Protein AF-A0A5R9NYC2-F1 (afdb_monomer)

Secondary structure (DSSP, 8-state):
-HHHHHHHHHHHHHHHHHHHHHHHHHHHHHHHHHHHH-HHHHTT--HHHHHHHHHHHHHHHHHHH----TTT----EEEEEEETTEEEEEEE-S-HHHHHHHHTSTT-------SSSPPPTTS-HHHHHHHHHHHIIIIISSS---HHHHSEEEE-S-TT-PPPHHHHHHTPPPHHHHHHHHHHHHHHHHHHHHHHTTS-HHHHHHHHHHHHHHHHHHHTSHHHHHHHHHHHHHHHHHS-SS--HHHHHSPPPPTTS--PPPP-

Mean predicted aligned error: 6.51 Å

Radius of gyration: 24.93 Å; Cα contacts (8 Å, |Δi|>4): 264; chains: 1; bounding box: 70×49×63 Å

Sequence (264 aa):
MQEFLMKWRGILKPLHRAGLAAVHARIATDTFDQSFINPKSKAGKTPLMEAYHSVMDRQREIKKTGYRDCEVDFDFEVSIMPHGRNIYGIIYTERGSWRDLFMDQPEISDFSYWDNSDRPSEITARQWRHRYKVWDALLLRGPDAIPAMRGLSAQCTTESFYVEADDIVAAIKPHEVRVRNLARSAVMDADMKRRMARLSEAEVKSRVFETFFDVEKWLKSPDGNAALQAKIKELEIILPKKLTKDMLLEKRPTPDEPDSPTPS

Solvent-accessible surface area (backbone atoms only — not comparable to full-atom values): 15203 Å² total; per-residue (Å²): 104,71,67,56,52,52,51,48,29,61,62,41,49,61,53,50,47,53,54,53,14,36,50,36,18,49,45,15,48,53,44,51,59,41,31,76,80,40,36,79,85,34,38,67,39,27,19,46,59,52,16,52,49,52,49,54,50,53,48,49,44,25,75,74,70,67,57,81,49,70,86,68,47,69,60,37,36,37,28,36,37,78,56,91,95,47,75,46,73,50,78,48,60,73,46,64,71,57,53,52,60,53,57,68,35,91,94,45,74,95,72,85,78,76,86,91,58,84,76,66,84,88,58,49,76,69,56,51,54,49,41,48,55,50,50,41,63,67,34,64,73,59,97,68,58,43,62,73,75,64,30,53,70,42,76,48,51,69,93,83,71,81,68,56,64,68,53,20,49,71,43,45,71,57,43,72,58,48,36,47,53,52,21,47,52,55,52,48,52,52,52,48,49,62,68,48,71,82,49,53,74,70,52,43,71,74,38,49,65,61,50,49,52,51,49,58,54,39,44,74,34,73,68,32,39,50,52,36,53,51,39,28,59,56,40,62,75,72,51,70,73,69,80,52,61,63,70,32,64,42,60,34,65,46,95,84,61,75,84,74,79,77,86,129

pLDDT: mean 90.94, std 10.72, range [38.03, 98.44]

Structure (mmCIF, N/CA/C/O backbone):
data_AF-A0A5R9NYC2-F1
#
_entry.id   AF-A0A5R9NYC2-F1
#
loop_
_atom_site.group_PDB
_atom_site.id
_atom_site.type_symbol
_atom_site.label_atom_id
_atom_site.label_alt_id
_atom_site.label_comp_id
_atom_site.label_asym_id
_atom_site.label_entity_id
_atom_site.label_seq_id
_atom_site.pdbx_PDB_ins_code
_atom_site.Cartn_x
_atom_site.Cartn_y
_atom_site.Cartn_z
_atom_site.occupancy
_atom_site.B_iso_or_equiv
_atom_site.auth_seq_id
_atom_site.auth_comp_id
_atom_site.auth_asym_id
_atom_site.auth_atom_id
_atom_site.pdbx_PDB_model_num
ATOM 1 N N . MET A 1 1 ? -12.518 -3.864 28.663 1.00 89.00 1 MET A N 1
ATOM 2 C CA . MET A 1 1 ? -11.849 -3.007 27.655 1.00 89.00 1 MET A CA 1
ATOM 3 C C . MET A 1 1 ? -10.412 -3.439 27.389 1.00 89.00 1 MET A C 1
ATOM 5 O O . MET A 1 1 ? -10.125 -3.819 26.267 1.00 89.00 1 MET A O 1
ATOM 9 N N . GLN A 1 2 ? -9.518 -3.436 28.385 1.00 90.25 2 GLN A N 1
ATOM 10 C CA . GLN A 1 2 ? -8.125 -3.874 28.190 1.00 90.25 2 GLN A CA 1
ATOM 11 C C . GLN A 1 2 ? -8.023 -5.278 27.569 1.00 90.25 2 GLN A C 1
ATOM 13 O O . GLN A 1 2 ? -7.281 -5.470 26.614 1.00 90.25 2 GLN A O 1
ATOM 18 N N . GLU A 1 3 ? -8.813 -6.231 28.061 1.00 94.25 3 GLU A N 1
ATOM 19 C CA . GLU A 1 3 ? -8.887 -7.590 27.510 1.00 94.25 3 GLU A CA 1
ATOM 20 C C . GLU A 1 3 ? -9.303 -7.609 26.030 1.00 94.25 3 GLU A C 1
ATOM 22 O O . GLU A 1 3 ? -8.640 -8.242 25.212 1.00 94.25 3 GLU A O 1
ATOM 27 N N . PHE A 1 4 ? -10.332 -6.837 25.665 1.00 93.94 4 PHE A N 1
ATOM 28 C CA . PHE A 1 4 ? -10.765 -6.674 24.275 1.00 93.94 4 PHE A CA 1
ATOM 29 C C . PHE A 1 4 ? -9.643 -6.110 23.392 1.00 93.94 4 PHE A C 1
ATOM 31 O O . PHE A 1 4 ? -9.351 -6.674 22.342 1.00 93.94 4 PHE A O 1
ATOM 38 N N . LEU A 1 5 ? -8.955 -5.051 23.833 1.00 94.19 5 LEU A N 1
ATOM 39 C CA . LEU A 1 5 ? -7.839 -4.468 23.079 1.00 94.19 5 LEU A CA 1
ATOM 40 C C . LEU A 1 5 ? -6.672 -5.451 22.919 1.00 94.19 5 LEU A C 1
ATOM 42 O O . LEU A 1 5 ? -6.033 -5.480 21.870 1.00 94.19 5 LEU A O 1
ATOM 46 N N . MET A 1 6 ? -6.393 -6.276 23.930 1.00 94.25 6 MET A N 1
ATOM 47 C CA . MET A 1 6 ? -5.360 -7.312 23.846 1.00 94.25 6 MET A CA 1
ATOM 48 C C . MET A 1 6 ? -5.746 -8.428 22.868 1.00 94.25 6 MET A C 1
ATOM 50 O O . MET A 1 6 ? -4.921 -8.813 22.039 1.00 94.25 6 MET A O 1
ATOM 54 N N . LYS A 1 7 ? -7.002 -8.891 22.904 1.00 95.62 7 LYS A N 1
ATOM 55 C CA . LYS A 1 7 ? -7.565 -9.823 21.912 1.00 95.62 7 LYS A CA 1
ATOM 56 C C . LYS A 1 7 ? -7.460 -9.239 20.501 1.00 95.62 7 LYS A C 1
ATOM 58 O O . LYS A 1 7 ? -6.950 -9.903 19.602 1.00 95.62 7 LYS A O 1
ATOM 63 N N . TRP A 1 8 ? -7.862 -7.981 20.321 1.00 95.50 8 TRP A N 1
ATOM 64 C CA . TRP A 1 8 ? -7.817 -7.289 19.033 1.00 95.50 8 TRP A CA 1
ATOM 65 C C . TRP A 1 8 ? -6.393 -7.140 18.488 1.00 95.50 8 TRP A C 1
ATOM 67 O O . TRP A 1 8 ? -6.135 -7.478 17.335 1.00 95.50 8 TRP A O 1
ATOM 77 N N . ARG A 1 9 ? -5.430 -6.739 19.327 1.00 95.12 9 ARG A N 1
ATOM 78 C CA . ARG A 1 9 ? -4.000 -6.725 18.966 1.00 95.12 9 ARG A CA 1
ATOM 79 C C . ARG A 1 9 ? -3.514 -8.102 18.510 1.00 95.12 9 ARG A C 1
ATOM 81 O O . ARG A 1 9 ? -2.730 -8.189 17.568 1.00 95.12 9 ARG A O 1
ATOM 88 N N . GLY A 1 10 ? -3.990 -9.173 19.147 1.00 94.88 10 GLY A N 1
ATOM 89 C CA . GLY A 1 10 ? -3.712 -10.552 18.741 1.00 94.88 10 GLY A CA 1
ATOM 90 C C . GLY A 1 10 ? -4.219 -10.886 17.334 1.00 94.88 10 GLY A C 1
ATOM 91 O O . GLY A 1 10 ? -3.503 -11.538 16.579 1.00 94.88 10 GLY A O 1
ATOM 92 N N . ILE A 1 11 ? -5.404 -10.389 16.965 1.00 95.62 11 ILE A N 1
ATOM 93 C CA . ILE A 1 11 ? -6.001 -10.548 15.626 1.00 95.62 11 ILE A CA 1
ATOM 94 C C . ILE A 1 11 ? -5.256 -9.703 14.582 1.00 95.62 11 ILE A C 1
ATOM 96 O O . ILE A 1 11 ? -4.951 -10.191 13.494 1.00 95.62 11 ILE A O 1
ATOM 100 N N . LEU A 1 12 ? -4.918 -8.452 14.908 1.00 94.88 12 LEU A N 1
ATOM 101 C CA . LEU A 1 12 ? -4.230 -7.545 13.985 1.00 94.88 12 LEU A CA 1
ATOM 102 C C . LEU A 1 12 ? -2.788 -7.951 13.699 1.00 94.88 12 LEU A C 1
ATOM 104 O O . LEU A 1 12 ? -2.313 -7.758 12.583 1.00 94.88 12 LEU A O 1
ATOM 108 N N . LYS A 1 13 ? -2.075 -8.506 14.681 1.00 93.75 13 LYS A N 1
ATOM 109 C CA . LYS A 1 13 ? -0.653 -8.850 14.551 1.00 93.75 13 LYS A CA 1
ATOM 110 C C . LYS A 1 13 ? -0.324 -9.680 13.293 1.00 93.75 13 LYS A C 1
ATOM 112 O O . LYS A 1 13 ? 0.565 -9.260 12.550 1.00 93.75 13 LYS A O 1
ATOM 117 N N . PRO A 1 14 ? -0.986 -10.820 13.006 1.00 94.25 14 PRO A N 1
ATOM 118 C CA . PRO A 1 14 ? -0.720 -11.581 11.785 1.00 94.25 14 PRO A CA 1
ATOM 119 C C . PRO A 1 14 ? -1.111 -10.825 10.507 1.00 94.25 14 PRO A C 1
ATOM 121 O O . PRO A 1 14 ? -0.406 -10.940 9.509 1.00 94.25 14 PRO A O 1
ATOM 124 N N . LEU A 1 15 ? -2.179 -10.018 10.532 1.00 94.81 15 LEU A N 1
ATOM 125 C CA . LEU A 1 15 ? -2.605 -9.215 9.379 1.00 94.81 15 LEU A CA 1
ATOM 126 C C . LEU A 1 15 ? -1.591 -8.116 9.049 1.00 94.81 15 LEU A C 1
ATOM 128 O O . LEU A 1 15 ? -1.250 -7.917 7.884 1.00 94.81 15 LEU A O 1
ATOM 132 N N . HIS A 1 16 ? -1.073 -7.440 10.075 1.00 94.62 16 HIS A N 1
ATOM 133 C CA . HIS A 1 16 ? -0.006 -6.459 9.938 1.00 94.62 16 HIS A CA 1
ATOM 134 C C . HIS A 1 16 ? 1.261 -7.118 9.386 1.00 94.62 16 HIS A C 1
ATOM 136 O O . HIS A 1 16 ? 1.787 -6.653 8.377 1.00 94.62 16 HIS A O 1
ATOM 142 N N . ARG A 1 17 ? 1.698 -8.249 9.960 1.00 94.88 17 ARG A N 1
ATOM 143 C CA . ARG A 1 17 ? 2.857 -9.007 9.456 1.00 94.88 17 ARG A CA 1
ATOM 144 C C . ARG A 1 17 ? 2.701 -9.376 7.981 1.00 94.88 17 ARG A C 1
ATOM 146 O O . ARG A 1 17 ? 3.614 -9.128 7.204 1.00 94.88 17 ARG A O 1
ATOM 153 N N . ALA A 1 18 ? 1.551 -9.927 7.590 1.00 95.12 18 ALA A N 1
ATOM 154 C CA . ALA A 1 18 ? 1.287 -10.336 6.212 1.00 95.12 18 ALA A CA 1
ATOM 155 C C . ALA A 1 18 ? 1.246 -9.144 5.241 1.00 95.12 18 ALA A C 1
ATOM 157 O O . ALA A 1 18 ? 1.836 -9.202 4.163 1.00 95.12 18 ALA A O 1
ATOM 158 N N . GLY A 1 19 ? 0.590 -8.045 5.627 1.00 95.06 19 GLY A N 1
ATOM 159 C CA . GLY A 1 19 ? 0.539 -6.829 4.817 1.00 95.06 19 GLY A CA 1
ATOM 160 C C . GLY A 1 19 ? 1.922 -6.207 4.625 1.00 95.06 19 GLY A C 1
ATOM 161 O O . GLY A 1 19 ? 2.306 -5.877 3.504 1.00 95.06 19 GLY A O 1
ATOM 162 N N . LEU A 1 20 ? 2.703 -6.117 5.701 1.00 95.25 20 LEU A N 1
ATOM 163 C CA . LEU A 1 20 ? 4.058 -5.582 5.665 1.00 95.25 20 LEU A CA 1
ATOM 164 C C . LEU A 1 20 ? 4.995 -6.488 4.851 1.00 95.25 20 LEU A C 1
ATOM 166 O O . LEU A 1 20 ? 5.781 -5.979 4.051 1.00 95.25 20 LEU A O 1
ATOM 170 N N . ALA A 1 21 ? 4.863 -7.815 4.974 1.00 97.06 21 ALA A N 1
ATOM 171 C CA . ALA A 1 21 ? 5.578 -8.786 4.146 1.00 97.06 21 ALA A CA 1
ATOM 172 C C . ALA A 1 21 ? 5.283 -8.593 2.657 1.00 97.06 21 ALA A C 1
ATOM 174 O O . ALA A 1 21 ? 6.212 -8.558 1.855 1.00 97.06 21 ALA A O 1
ATOM 175 N N . ALA A 1 22 ? 4.016 -8.394 2.284 1.00 97.25 22 ALA A N 1
ATOM 176 C CA . ALA A 1 22 ? 3.624 -8.173 0.895 1.00 97.25 22 ALA A CA 1
ATOM 177 C C . ALA A 1 22 ? 4.232 -6.890 0.301 1.00 97.25 22 ALA A C 1
ATOM 179 O O . ALA A 1 22 ? 4.668 -6.894 -0.853 1.00 97.25 22 ALA A O 1
ATOM 180 N N . VAL A 1 23 ? 4.309 -5.804 1.079 1.00 96.75 23 VAL A N 1
ATOM 181 C CA . VAL A 1 23 ? 4.938 -4.549 0.631 1.00 96.75 23 VAL A CA 1
ATOM 182 C C . VAL A 1 23 ? 6.448 -4.719 0.466 1.00 96.75 23 VAL A C 1
ATOM 184 O O . VAL A 1 23 ? 6.990 -4.358 -0.580 1.00 96.75 23 VAL A O 1
ATOM 187 N N . HIS A 1 24 ? 7.124 -5.327 1.446 1.00 97.62 24 HIS A N 1
ATOM 188 C CA . HIS A 1 24 ? 8.555 -5.618 1.338 1.00 97.62 24 HIS A CA 1
ATOM 189 C C . HIS A 1 24 ? 8.849 -6.537 0.150 1.00 97.62 24 HIS A C 1
ATOM 191 O O . HIS A 1 24 ? 9.765 -6.267 -0.623 1.00 97.62 24 HIS A O 1
ATOM 197 N N . ALA A 1 25 ? 8.039 -7.582 -0.041 1.00 98.12 25 ALA A N 1
ATOM 198 C CA . ALA A 1 25 ? 8.174 -8.523 -1.145 1.00 98.12 25 ALA A CA 1
ATOM 199 C C . ALA A 1 25 ? 8.044 -7.816 -2.488 1.00 98.12 25 ALA A C 1
ATOM 201 O O . ALA A 1 25 ? 8.856 -8.057 -3.379 1.00 98.12 25 ALA A O 1
ATOM 202 N N . ARG A 1 26 ? 7.072 -6.904 -2.624 1.00 97.56 26 ARG A N 1
ATOM 203 C CA . ARG A 1 26 ? 6.909 -6.087 -3.827 1.00 97.56 26 ARG A CA 1
ATOM 204 C C . ARG A 1 26 ? 8.155 -5.244 -4.097 1.00 97.56 26 ARG A C 1
ATOM 206 O O . ARG A 1 26 ? 8.716 -5.358 -5.176 1.00 97.56 26 ARG A O 1
ATOM 213 N N . ILE A 1 27 ? 8.620 -4.452 -3.129 1.00 97.25 27 ILE A N 1
ATOM 214 C CA . ILE A 1 27 ? 9.764 -3.543 -3.327 1.00 97.25 27 ILE A CA 1
ATOM 215 C C . ILE A 1 27 ? 11.064 -4.316 -3.594 1.00 97.25 27 ILE A C 1
ATOM 217 O O . ILE A 1 27 ? 11.840 -3.933 -4.475 1.00 97.25 27 ILE A O 1
ATOM 221 N N . ALA A 1 28 ? 11.301 -5.411 -2.866 1.00 97.69 28 ALA A N 1
ATOM 222 C CA . ALA A 1 28 ? 12.471 -6.263 -3.062 1.00 97.69 28 ALA A CA 1
ATOM 223 C C . ALA A 1 28 ? 12.438 -6.912 -4.450 1.00 97.69 28 ALA A C 1
ATOM 225 O O . ALA A 1 28 ? 13.413 -6.842 -5.193 1.00 97.69 28 ALA A O 1
ATOM 226 N N . THR A 1 29 ? 11.293 -7.473 -4.835 1.00 97.19 29 THR A N 1
ATOM 227 C CA . THR A 1 29 ? 11.092 -8.059 -6.164 1.00 97.19 29 THR A CA 1
ATOM 228 C C . THR A 1 29 ? 11.289 -7.022 -7.264 1.00 97.19 29 THR A C 1
ATOM 230 O O . THR A 1 29 ? 12.047 -7.271 -8.192 1.00 97.19 29 THR A O 1
ATOM 233 N N . ASP A 1 30 ? 10.679 -5.841 -7.140 1.00 95.19 30 ASP A N 1
ATOM 234 C CA . ASP A 1 30 ? 10.820 -4.761 -8.117 1.00 95.19 30 ASP A CA 1
ATOM 235 C C . ASP A 1 30 ? 12.290 -4.336 -8.238 1.00 95.19 30 ASP A C 1
ATOM 237 O O . ASP A 1 30 ? 12.793 -4.123 -9.335 1.00 95.19 30 ASP A O 1
ATOM 241 N N . THR A 1 31 ? 13.017 -4.251 -7.121 1.00 95.81 31 THR A N 1
ATOM 242 C CA . THR A 1 31 ? 14.451 -3.925 -7.114 1.00 95.81 31 THR A CA 1
ATOM 243 C C . THR A 1 31 ? 15.288 -5.003 -7.798 1.00 95.81 31 THR A C 1
ATOM 245 O O . THR A 1 31 ? 16.179 -4.672 -8.583 1.00 95.81 31 THR A O 1
ATOM 248 N N . PHE A 1 32 ? 14.999 -6.274 -7.522 1.00 96.69 32 PHE A N 1
ATOM 249 C CA . PHE A 1 32 ? 15.677 -7.415 -8.126 1.00 96.69 32 PHE A CA 1
ATOM 250 C C . PHE A 1 32 ? 15.399 -7.485 -9.631 1.00 96.69 32 PHE A C 1
ATOM 252 O O . PHE A 1 32 ? 16.331 -7.440 -10.429 1.00 96.69 32 PHE A O 1
ATOM 259 N N . ASP A 1 33 ? 14.132 -7.516 -10.033 1.00 95.56 33 ASP A N 1
ATOM 260 C CA . ASP A 1 33 ? 13.713 -7.677 -11.425 1.00 95.56 33 ASP A CA 1
ATOM 261 C C . ASP A 1 33 ? 14.154 -6.469 -12.284 1.00 95.56 33 ASP A C 1
ATOM 263 O O . ASP A 1 33 ? 14.645 -6.638 -13.401 1.00 95.56 33 ASP A O 1
ATOM 267 N N . GLN A 1 34 ? 14.097 -5.241 -11.748 1.00 92.50 34 GLN A N 1
ATOM 268 C CA . GLN A 1 34 ? 14.606 -4.047 -12.443 1.00 92.50 34 GLN A CA 1
ATOM 269 C C . GLN A 1 34 ? 16.122 -4.061 -12.643 1.00 92.50 34 GLN A C 1
ATOM 271 O O . GLN A 1 34 ? 16.607 -3.394 -13.554 1.00 92.50 34 GLN A O 1
ATOM 276 N N . SER A 1 35 ? 16.886 -4.816 -11.846 1.00 93.38 35 SER A N 1
ATOM 277 C CA . SER A 1 35 ? 18.331 -4.943 -12.068 1.00 93.38 35 SER A CA 1
ATOM 278 C C . SER A 1 35 ? 18.671 -5.677 -13.369 1.00 93.38 35 SER A C 1
ATOM 280 O O . SER A 1 35 ? 19.738 -5.440 -13.919 1.00 93.38 35 SER A O 1
ATOM 282 N N . PHE A 1 36 ? 17.751 -6.480 -13.919 1.00 90.38 36 PHE A N 1
ATOM 283 C CA . PHE A 1 36 ? 17.928 -7.128 -15.224 1.00 90.38 36 PHE A CA 1
ATOM 284 C C . PHE A 1 36 ? 17.618 -6.187 -16.391 1.00 90.38 36 PHE A C 1
ATOM 286 O O . PHE A 1 36 ? 18.206 -6.310 -17.460 1.00 90.38 36 PHE A O 1
ATOM 293 N N . ILE A 1 37 ? 16.703 -5.234 -16.194 1.00 88.06 37 ILE A N 1
ATOM 294 C CA . ILE A 1 37 ? 16.307 -4.269 -17.233 1.00 88.06 37 ILE A CA 1
ATOM 295 C C . ILE A 1 37 ? 17.232 -3.052 -17.233 1.00 88.06 37 ILE A C 1
ATOM 297 O O . ILE A 1 37 ? 17.617 -2.547 -18.287 1.00 88.06 37 ILE A O 1
ATOM 301 N N . ASN A 1 38 ? 17.576 -2.557 -16.047 1.00 87.00 38 ASN A N 1
ATOM 302 C CA . ASN A 1 38 ? 18.417 -1.386 -15.856 1.00 87.00 38 ASN A CA 1
ATOM 303 C C . ASN A 1 38 ? 19.458 -1.646 -14.752 1.00 87.00 38 ASN A C 1
ATOM 305 O O . ASN A 1 38 ? 19.329 -1.100 -13.644 1.00 87.00 38 ASN A O 1
ATOM 309 N N . PRO A 1 39 ? 20.509 -2.439 -15.054 1.00 88.19 39 PRO A N 1
ATOM 310 C CA . PRO A 1 39 ? 21.532 -2.826 -14.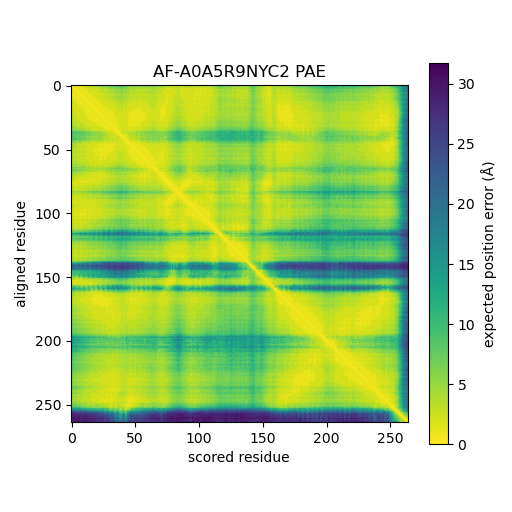082 1.00 88.19 39 PRO A CA 1
ATOM 311 C C . PRO A 1 39 ? 22.162 -1.625 -13.377 1.00 88.19 39 PRO A C 1
ATOM 313 O O . PRO A 1 39 ? 22.285 -1.610 -12.157 1.00 88.19 39 PRO A O 1
ATOM 316 N N . LYS A 1 40 ? 22.452 -0.553 -14.127 1.00 88.81 40 LYS A N 1
ATOM 317 C CA . LYS A 1 40 ? 23.053 0.683 -13.598 1.00 88.81 40 LYS A CA 1
ATOM 318 C C . LYS A 1 40 ? 22.224 1.317 -12.483 1.00 88.81 40 LYS A C 1
ATOM 320 O O . LYS A 1 40 ? 22.781 1.766 -11.490 1.00 88.81 40 LYS A O 1
ATOM 325 N N . SER A 1 41 ? 20.898 1.338 -12.621 1.00 86.75 41 SER A N 1
ATOM 326 C CA . SER A 1 41 ? 20.018 1.983 -11.634 1.00 86.75 41 SER A CA 1
ATOM 327 C C . SER A 1 41 ? 19.922 1.240 -10.300 1.00 86.75 41 SER A C 1
ATOM 329 O O . SER A 1 41 ? 19.554 1.838 -9.286 1.00 86.75 41 SER A O 1
ATOM 331 N N . LYS A 1 42 ? 20.219 -0.065 -10.303 1.00 89.69 42 LYS A N 1
ATOM 332 C CA . LYS A 1 42 ? 20.127 -0.938 -9.127 1.00 89.69 42 LYS A CA 1
ATOM 333 C C . LYS A 1 42 ? 21.482 -1.473 -8.668 1.00 89.69 42 LYS A C 1
ATOM 335 O O . LYS A 1 42 ? 21.524 -2.230 -7.705 1.00 89.69 42 LYS A O 1
ATOM 340 N N . ALA A 1 43 ? 22.562 -1.0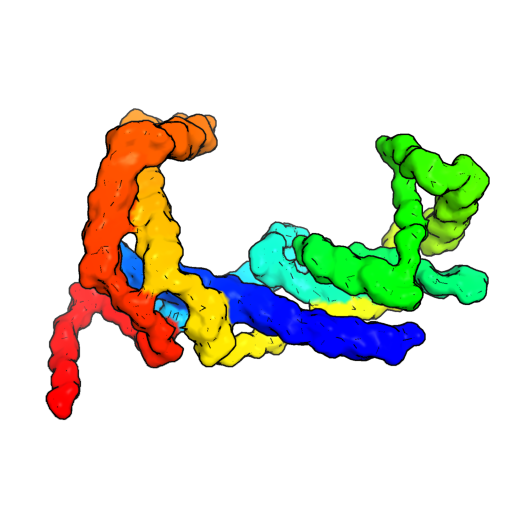62 -9.322 1.00 90.62 43 ALA A N 1
ATOM 341 C CA . ALA A 1 43 ? 23.919 -1.484 -9.030 1.00 90.62 43 ALA A CA 1
ATOM 342 C C . ALA A 1 43 ? 24.270 -1.253 -7.556 1.00 90.62 43 ALA A C 1
ATOM 344 O O . ALA A 1 43 ? 24.025 -0.186 -6.992 1.00 90.62 43 ALA A O 1
ATOM 345 N N . GLY A 1 44 ? 24.825 -2.282 -6.925 1.00 91.38 44 GLY A N 1
ATOM 346 C CA . GLY A 1 44 ? 25.268 -2.245 -5.542 1.00 91.38 44 GLY A CA 1
ATOM 347 C C . GLY A 1 44 ? 24.167 -2.242 -4.480 1.00 91.38 44 GLY A C 1
ATOM 348 O O . GLY A 1 44 ? 24.485 -2.194 -3.293 1.00 91.38 44 GLY A O 1
ATOM 349 N N . LYS A 1 45 ? 22.896 -2.324 -4.877 1.00 93.00 45 LYS A N 1
ATOM 350 C CA . LYS A 1 45 ? 21.768 -2.415 -3.950 1.00 93.00 45 LYS A CA 1
ATOM 351 C C . LYS A 1 45 ? 21.518 -3.858 -3.537 1.00 93.00 45 LYS A C 1
ATOM 353 O O . LYS A 1 45 ? 21.621 -4.761 -4.362 1.00 93.00 45 LYS A O 1
ATOM 358 N N . THR A 1 46 ? 21.110 -4.077 -2.295 1.00 97.12 46 THR A N 1
ATOM 359 C CA . THR A 1 46 ? 20.577 -5.371 -1.852 1.00 97.12 46 THR A CA 1
ATOM 360 C C . THR A 1 46 ? 19.052 -5.282 -1.838 1.00 97.12 46 THR A C 1
ATOM 362 O O . THR A 1 46 ? 18.523 -4.474 -1.072 1.00 97.12 46 THR A O 1
ATOM 365 N N . PRO A 1 47 ? 18.324 -6.073 -2.652 1.00 97.25 47 PRO A N 1
ATOM 366 C CA . PRO A 1 47 ? 16.870 -5.965 -2.782 1.00 97.25 47 PRO A CA 1
ATOM 367 C C . PRO A 1 47 ? 16.110 -5.936 -1.455 1.00 97.25 47 PRO A C 1
ATOM 369 O O . PRO A 1 47 ? 15.222 -5.105 -1.270 1.00 97.25 47 PRO A O 1
ATOM 372 N N . LEU A 1 48 ? 16.484 -6.804 -0.512 1.00 96.56 48 LEU A N 1
ATOM 373 C CA . LEU A 1 48 ? 15.825 -6.868 0.787 1.00 96.56 48 LEU A CA 1
ATOM 374 C C . LEU A 1 48 ? 16.119 -5.634 1.658 1.00 96.56 48 LEU A C 1
ATOM 376 O O . LEU A 1 48 ? 15.209 -5.089 2.277 1.00 96.56 48 LEU A O 1
ATOM 380 N N . MET A 1 49 ? 17.367 -5.154 1.673 1.00 95.88 49 MET A N 1
ATOM 381 C CA . MET A 1 49 ? 17.743 -3.941 2.414 1.00 95.88 49 MET A CA 1
ATOM 382 C C . MET A 1 49 ? 17.043 -2.703 1.853 1.00 95.88 49 MET A C 1
ATOM 384 O O . MET A 1 49 ? 16.541 -1.887 2.619 1.00 95.88 49 MET A O 1
ATOM 388 N N . GLU A 1 50 ? 16.948 -2.585 0.526 1.00 96.50 50 GLU A N 1
ATOM 389 C CA . GLU A 1 50 ? 16.203 -1.500 -0.121 1.00 96.50 50 GLU A CA 1
ATOM 390 C C . GLU A 1 50 ? 14.722 -1.527 0.254 1.00 96.50 50 GLU A C 1
ATOM 392 O O . GLU A 1 50 ? 14.137 -0.473 0.491 1.00 96.50 50 GLU A O 1
ATOM 397 N N . ALA A 1 51 ? 14.118 -2.715 0.344 1.00 96.69 51 ALA A N 1
ATOM 398 C CA . ALA A 1 51 ? 12.741 -2.852 0.796 1.00 96.69 51 ALA A CA 1
ATOM 399 C C . ALA A 1 51 ? 12.565 -2.359 2.239 1.00 96.69 51 ALA A C 1
ATOM 401 O O . ALA A 1 51 ? 11.686 -1.531 2.480 1.00 96.69 51 ALA A O 1
ATOM 402 N N . TYR A 1 52 ? 13.424 -2.793 3.170 1.00 95.50 52 TYR A N 1
ATOM 403 C CA . TYR A 1 52 ? 13.369 -2.328 4.561 1.00 95.50 52 TYR A CA 1
ATOM 404 C C . TYR A 1 52 ? 13.570 -0.818 4.669 1.00 95.50 52 TYR A C 1
ATOM 406 O O . TYR A 1 52 ? 12.756 -0.139 5.292 1.00 95.50 52 TYR A O 1
ATOM 414 N N . HIS A 1 53 ? 14.617 -0.274 4.042 1.00 95.19 53 HIS A N 1
ATOM 415 C CA . HIS A 1 53 ? 14.889 1.162 4.080 1.00 95.19 53 HIS A CA 1
ATOM 416 C C . HIS A 1 53 ? 13.735 1.961 3.473 1.00 95.19 53 HIS A C 1
ATOM 418 O O . HIS A 1 53 ? 13.258 2.901 4.099 1.00 95.19 53 HIS A O 1
ATOM 424 N N . SER A 1 54 ? 13.214 1.541 2.315 1.00 95.50 54 SER A N 1
ATOM 425 C CA . SER A 1 54 ? 12.096 2.224 1.663 1.00 95.50 54 SER A CA 1
ATOM 426 C C . SER A 1 54 ? 10.853 2.271 2.550 1.00 95.50 54 SER A C 1
ATOM 428 O O . SER A 1 54 ? 10.247 3.333 2.689 1.00 95.50 54 SER A O 1
ATOM 430 N N . VAL A 1 55 ? 10.478 1.154 3.179 1.00 95.06 55 VAL A N 1
ATOM 431 C CA . VAL A 1 55 ? 9.317 1.119 4.078 1.00 95.06 55 VAL A CA 1
ATOM 432 C C . VAL A 1 55 ? 9.567 1.964 5.327 1.00 95.06 55 VAL A C 1
ATOM 434 O O . VAL A 1 55 ? 8.730 2.799 5.667 1.00 95.06 55 VAL A O 1
ATOM 437 N N . MET A 1 56 ? 10.728 1.812 5.972 1.00 93.12 56 MET A N 1
ATOM 438 C CA . MET A 1 56 ? 11.078 2.575 7.173 1.00 93.12 56 MET A CA 1
ATOM 439 C C . MET A 1 56 ? 11.134 4.083 6.923 1.00 93.12 56 MET A C 1
ATOM 441 O O . MET A 1 56 ? 10.742 4.860 7.793 1.00 93.12 56 MET A O 1
ATOM 445 N N . ASP A 1 57 ? 11.652 4.511 5.775 1.00 94.62 57 ASP A N 1
ATOM 446 C CA . ASP A 1 57 ? 11.763 5.926 5.426 1.00 94.62 57 ASP A CA 1
ATOM 447 C C . ASP A 1 57 ? 10.384 6.519 5.124 1.00 94.62 57 ASP A C 1
ATOM 449 O O . ASP A 1 57 ? 10.058 7.586 5.639 1.00 94.62 57 ASP A O 1
ATOM 453 N N . ARG A 1 58 ? 9.525 5.797 4.388 1.00 94.50 58 ARG A N 1
ATOM 454 C CA . ARG A 1 58 ? 8.141 6.229 4.123 1.00 94.50 58 ARG A CA 1
ATOM 455 C C . ARG A 1 58 ? 7.314 6.312 5.410 1.00 94.50 58 ARG A C 1
ATOM 457 O O . ARG A 1 58 ? 6.602 7.290 5.611 1.00 94.50 58 ARG A O 1
ATOM 464 N N . GLN A 1 59 ? 7.456 5.349 6.324 1.00 92.00 59 GLN A N 1
ATOM 465 C CA . GLN A 1 59 ? 6.802 5.396 7.640 1.00 92.00 59 GLN A CA 1
ATOM 466 C C . GLN A 1 59 ? 7.320 6.542 8.518 1.00 92.00 59 GLN A C 1
ATOM 468 O O . GLN A 1 59 ? 6.540 7.194 9.213 1.00 92.00 59 GLN A O 1
ATOM 473 N N . ARG A 1 60 ? 8.626 6.835 8.474 1.00 91.81 60 ARG A N 1
ATOM 474 C CA . ARG A 1 60 ? 9.193 8.011 9.151 1.00 91.81 60 ARG A CA 1
ATOM 475 C C . ARG A 1 60 ? 8.661 9.317 8.567 1.00 91.81 60 ARG A C 1
ATOM 477 O O . ARG A 1 60 ? 8.348 10.227 9.333 1.00 91.81 60 ARG A O 1
ATOM 484 N N . GLU A 1 61 ? 8.514 9.400 7.249 1.00 93.81 61 GLU A N 1
ATOM 485 C CA . GLU A 1 61 ? 7.987 10.595 6.590 1.00 93.81 61 GLU A CA 1
ATOM 486 C C . GLU A 1 61 ? 6.508 10.835 6.920 1.00 93.81 61 GLU A C 1
ATOM 488 O O . GLU A 1 61 ? 6.139 11.984 7.180 1.00 93.81 61 GLU A O 1
ATOM 493 N N . ILE A 1 62 ? 5.689 9.775 7.030 1.00 91.81 62 ILE A N 1
ATOM 494 C CA . ILE A 1 62 ? 4.300 9.876 7.520 1.00 91.81 62 ILE A CA 1
ATOM 495 C C . ILE A 1 62 ? 4.271 10.562 8.889 1.00 91.81 62 ILE A C 1
ATOM 497 O O . ILE A 1 62 ? 3.541 11.531 9.085 1.00 91.81 62 ILE A O 1
ATOM 501 N N . LYS A 1 63 ? 5.109 10.114 9.832 1.00 88.00 63 LYS A N 1
ATOM 502 C CA . LYS A 1 63 ? 5.154 10.693 11.185 1.00 88.00 63 LYS A CA 1
ATOM 503 C C . LYS A 1 63 ? 5.652 12.134 11.199 1.00 88.00 63 LYS A C 1
ATOM 505 O O . LYS A 1 63 ? 5.185 12.939 11.997 1.00 88.00 63 LYS A O 1
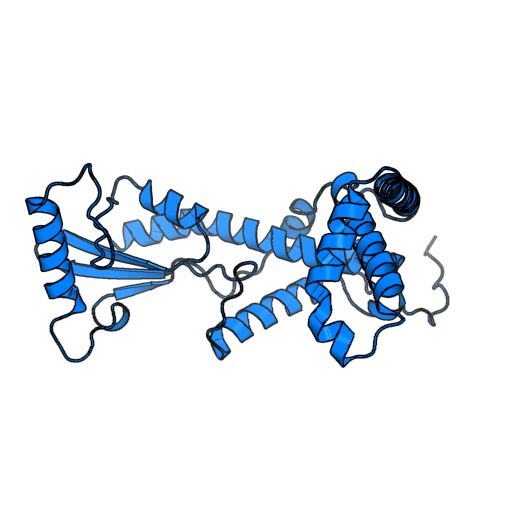ATOM 510 N N . LYS A 1 64 ? 6.618 12.453 10.339 1.00 92.44 64 LYS A N 1
ATOM 511 C CA . LYS A 1 64 ? 7.233 13.782 10.274 1.00 92.44 64 LYS A CA 1
ATOM 512 C C . LYS A 1 64 ? 6.305 14.826 9.653 1.00 92.44 64 LYS A C 1
ATOM 514 O O . LYS A 1 64 ? 6.296 15.967 10.104 1.00 92.44 64 LYS A O 1
ATOM 519 N N . THR A 1 65 ? 5.577 14.459 8.602 1.00 92.69 65 THR A N 1
ATOM 520 C CA . THR A 1 65 ? 4.809 15.411 7.780 1.00 92.69 65 THR A CA 1
ATOM 521 C C . THR A 1 65 ? 3.305 15.343 8.003 1.00 92.69 65 THR A C 1
ATOM 523 O O . THR A 1 65 ? 2.598 16.283 7.649 1.00 92.69 65 THR A O 1
ATOM 526 N N . GLY A 1 66 ? 2.801 14.232 8.543 1.00 88.25 66 GLY A N 1
ATOM 527 C CA . GLY A 1 66 ? 1.374 13.917 8.573 1.00 88.25 66 GLY A CA 1
ATOM 528 C C . GLY A 1 66 ? 0.800 13.511 7.211 1.00 88.25 66 GLY A C 1
ATOM 529 O O . GLY A 1 66 ? -0.380 13.170 7.139 1.00 88.25 66 GLY A O 1
ATOM 530 N N . TYR A 1 67 ? 1.598 13.522 6.134 1.00 90.00 67 TYR A N 1
ATOM 531 C CA . TYR A 1 67 ? 1.162 13.036 4.829 1.00 90.00 67 TYR A CA 1
ATOM 532 C C . TYR A 1 67 ? 1.081 11.508 4.853 1.00 90.00 67 TYR A C 1
ATOM 534 O O . TYR A 1 67 ? 2.082 10.823 5.061 1.00 90.00 67 TYR A O 1
ATOM 542 N N . ARG A 1 68 ? -0.127 10.978 4.659 1.00 89.12 68 ARG A N 1
ATOM 543 C CA . ARG A 1 68 ? -0.419 9.545 4.760 1.00 89.12 68 ARG A CA 1
ATOM 544 C C . ARG A 1 68 ? -0.052 8.824 3.463 1.00 89.12 68 ARG A C 1
ATOM 546 O O . ARG A 1 68 ? -0.404 9.261 2.370 1.00 89.12 68 ARG A O 1
ATOM 553 N N . ASP A 1 69 ? 0.613 7.682 3.596 1.00 92.56 69 ASP A N 1
ATOM 554 C CA . ASP A 1 69 ? 0.912 6.766 2.496 1.00 92.56 69 ASP A CA 1
ATOM 555 C C . ASP A 1 69 ? 0.239 5.421 2.775 1.00 92.56 69 ASP A C 1
ATOM 557 O O . ASP A 1 69 ? 0.767 4.579 3.500 1.00 92.56 69 ASP A O 1
ATOM 561 N N . CYS A 1 70 ? -0.943 5.227 2.183 1.00 92.19 70 CYS A N 1
ATOM 562 C CA . CYS A 1 70 ? -1.815 4.075 2.427 1.00 92.19 70 CYS A CA 1
ATOM 563 C C . CYS A 1 70 ? -1.132 2.714 2.206 1.00 92.19 70 CYS A C 1
ATOM 565 O O . CYS A 1 70 ? -1.606 1.693 2.706 1.00 92.19 70 CYS A O 1
ATOM 567 N N . GLU A 1 71 ? -0.046 2.654 1.428 1.00 93.31 71 GLU A N 1
ATOM 568 C CA . GLU A 1 71 ? 0.639 1.393 1.169 1.00 93.31 71 GLU A CA 1
ATOM 569 C C . GLU A 1 71 ? 1.469 0.931 2.371 1.00 93.31 71 GLU A C 1
ATOM 571 O O . GLU A 1 71 ? 1.479 -0.266 2.668 1.00 93.31 71 GLU A O 1
ATOM 576 N N . VAL A 1 72 ? 2.126 1.854 3.077 1.00 93.44 72 VAL A N 1
ATOM 577 C CA . VAL A 1 72 ? 2.999 1.557 4.229 1.00 93.44 72 VAL A CA 1
ATOM 578 C C . VAL A 1 72 ? 2.420 2.009 5.569 1.00 93.44 72 VAL A C 1
ATOM 580 O O . VAL A 1 72 ? 3.012 1.732 6.614 1.00 93.44 72 VAL A O 1
ATOM 583 N N . ASP A 1 73 ? 1.272 2.684 5.549 1.00 93.19 73 ASP A N 1
ATOM 584 C CA . ASP A 1 73 ? 0.527 3.039 6.746 1.00 93.19 73 ASP A CA 1
ATOM 585 C C . ASP A 1 73 ? -0.226 1.806 7.258 1.00 93.19 73 ASP A C 1
ATOM 587 O O . ASP A 1 73 ? -1.142 1.270 6.624 1.00 93.19 73 ASP A O 1
ATOM 591 N N . PHE A 1 74 ? 0.240 1.291 8.387 1.00 93.31 74 PHE A N 1
ATOM 592 C CA . PHE A 1 74 ? -0.349 0.163 9.100 1.00 93.31 74 PHE A CA 1
ATOM 593 C C . PHE A 1 74 ? -0.783 0.601 10.503 1.00 93.31 74 PHE A C 1
ATOM 595 O O . PHE A 1 74 ? -0.841 -0.214 11.428 1.00 93.31 74 PHE A O 1
ATOM 602 N N . ASP A 1 75 ? -1.072 1.888 10.686 1.00 92.69 75 ASP A N 1
ATOM 603 C CA . ASP A 1 75 ? -1.595 2.380 11.945 1.00 92.69 75 ASP A CA 1
ATOM 604 C C . ASP A 1 75 ? -3.037 1.901 12.134 1.00 92.69 75 ASP A C 1
ATOM 606 O O . ASP A 1 75 ? -3.879 1.889 11.224 1.00 92.69 75 ASP A O 1
ATOM 610 N N . PHE A 1 76 ? -3.310 1.469 13.360 1.00 95.06 76 PHE A N 1
ATOM 611 C CA . PHE A 1 76 ? -4.660 1.246 13.838 1.00 95.06 76 PHE A CA 1
ATOM 612 C C . PHE A 1 76 ? -4.729 1.785 15.257 1.00 95.06 76 PHE A C 1
ATOM 614 O O . PHE A 1 76 ? -4.194 1.177 16.188 1.00 95.06 76 PHE A O 1
ATOM 621 N N . GLU A 1 77 ? -5.388 2.920 15.417 1.00 94.25 77 GLU A N 1
ATOM 622 C CA . GLU A 1 77 ? -5.600 3.558 16.710 1.00 94.25 77 GLU A CA 1
ATOM 623 C C . GLU A 1 77 ? -7.088 3.541 17.050 1.00 94.25 77 GLU A C 1
ATOM 625 O O . GLU A 1 77 ? -7.943 3.719 16.184 1.00 94.25 77 GLU A O 1
ATOM 630 N N . VAL A 1 78 ? -7.402 3.334 18.327 1.00 94.12 78 VAL A N 1
ATOM 631 C CA . VAL A 1 78 ? -8.755 3.509 18.855 1.00 94.12 78 VAL A CA 1
ATOM 632 C C . VAL A 1 78 ? -8.723 4.590 19.923 1.00 94.12 78 VAL A C 1
ATOM 634 O O . VAL A 1 78 ? -8.036 4.423 20.928 1.00 94.12 78 VAL A O 1
ATOM 637 N N . SER A 1 79 ? -9.492 5.662 19.741 1.00 93.25 79 SER A N 1
ATOM 638 C CA . SER A 1 79 ? -9.818 6.595 20.824 1.00 93.25 79 SER A CA 1
ATOM 639 C C . SER A 1 79 ? -11.074 6.112 21.535 1.00 93.25 79 SER A C 1
ATOM 641 O O . SER A 1 79 ? -12.071 5.798 20.885 1.00 93.25 79 SER A O 1
ATOM 643 N N . ILE A 1 80 ? -11.026 6.024 22.863 1.00 92.00 80 ILE A N 1
ATOM 644 C CA . ILE A 1 80 ? -12.063 5.417 23.701 1.00 92.00 80 ILE A CA 1
ATOM 645 C C . ILE A 1 80 ? -12.582 6.449 24.698 1.00 92.00 80 ILE A C 1
ATOM 647 O O . ILE A 1 80 ? -11.825 6.989 25.501 1.00 92.00 80 ILE A O 1
ATOM 651 N N . MET A 1 81 ? -13.891 6.676 24.692 1.00 91.75 81 MET A N 1
ATOM 652 C CA . MET A 1 81 ? -14.570 7.702 25.480 1.00 91.75 81 MET A CA 1
ATOM 653 C C . MET A 1 81 ? -15.719 7.078 26.288 1.00 91.75 81 MET A C 1
ATOM 655 O O . MET A 1 81 ? -16.798 6.811 25.745 1.00 91.75 81 MET A O 1
ATOM 659 N N . PRO A 1 82 ? -15.518 6.806 27.590 1.00 91.19 82 PRO A N 1
ATOM 660 C CA . PRO A 1 82 ? -16.592 6.365 28.474 1.00 91.19 82 PRO A CA 1
ATOM 661 C C . PRO A 1 82 ? -17.645 7.466 28.650 1.00 91.19 82 PRO A C 1
ATOM 663 O O . PRO A 1 82 ? -17.303 8.613 28.925 1.00 91.19 82 PRO A O 1
ATOM 666 N N . HIS A 1 83 ? -18.931 7.127 28.539 1.00 91.25 83 HIS A N 1
ATOM 667 C CA . HIS A 1 83 ? -20.020 8.070 28.806 1.00 91.25 83 HIS A CA 1
ATOM 668 C C . HIS A 1 83 ? -21.274 7.357 29.328 1.00 91.25 83 HIS A C 1
ATOM 670 O O . HIS A 1 83 ? -21.931 6.573 28.633 1.00 91.25 83 HIS A O 1
ATOM 676 N N . GLY A 1 84 ? -21.622 7.651 30.585 1.00 90.31 84 GLY A N 1
ATOM 677 C CA . GLY A 1 84 ? -22.690 6.964 31.306 1.00 90.31 84 GLY A CA 1
ATOM 678 C C . GLY A 1 84 ? -22.343 5.494 31.549 1.00 90.31 84 GLY A C 1
ATOM 679 O O . GLY A 1 84 ? -21.330 5.188 32.167 1.00 90.31 84 GLY A O 1
ATOM 680 N N . ARG A 1 85 ? -23.201 4.585 31.071 1.00 93.38 85 ARG A N 1
ATOM 681 C CA . ARG A 1 85 ? -23.006 3.123 31.169 1.00 93.38 85 ARG A CA 1
ATOM 682 C C . ARG A 1 85 ? -22.373 2.502 29.921 1.00 93.38 85 ARG A C 1
ATOM 684 O O . ARG A 1 85 ? -22.173 1.294 29.890 1.00 93.38 85 ARG A O 1
ATOM 691 N N . ASN A 1 86 ? -22.088 3.316 28.908 1.00 94.81 86 ASN A N 1
ATOM 692 C CA . ASN A 1 86 ? -21.585 2.865 27.617 1.00 94.81 86 ASN A CA 1
ATOM 693 C C . ASN A 1 86 ? -20.164 3.377 27.389 1.00 94.81 86 ASN A C 1
ATOM 695 O O . ASN A 1 86 ? -19.714 4.340 28.018 1.00 94.81 86 ASN A O 1
ATOM 699 N N . ILE A 1 87 ? -19.482 2.744 26.441 1.00 93.69 87 ILE A N 1
ATOM 700 C CA . ILE A 1 87 ? -18.186 3.186 25.952 1.00 93.69 87 ILE A CA 1
ATOM 701 C C . ILE A 1 87 ? -18.325 3.466 24.461 1.00 93.69 87 ILE A C 1
ATOM 703 O O . ILE A 1 87 ? -18.839 2.632 23.721 1.00 93.69 87 ILE A O 1
ATOM 707 N N . TYR A 1 88 ? -17.878 4.644 24.045 1.00 93.75 88 TYR A N 1
ATOM 708 C CA . TYR A 1 88 ? -17.864 5.068 22.652 1.00 93.75 88 TYR A CA 1
ATOM 709 C C . TYR A 1 88 ? -16.425 5.098 22.160 1.00 93.75 88 TYR A C 1
ATOM 711 O O . TYR A 1 88 ? -15.492 5.194 22.961 1.00 93.75 88 TYR A O 1
ATOM 719 N N . GLY A 1 89 ? -16.233 5.020 20.851 1.00 92.62 89 GLY A N 1
ATOM 720 C CA . GLY A 1 89 ? -14.898 5.099 20.294 1.00 92.62 89 GLY A CA 1
ATOM 721 C C . GLY A 1 89 ? -14.875 5.544 18.848 1.00 92.62 89 GLY A C 1
ATOM 722 O O . GLY A 1 89 ? -15.879 5.452 18.144 1.00 92.62 89 GLY A O 1
ATOM 723 N N . ILE A 1 90 ? -13.714 6.038 18.438 1.00 93.69 90 ILE A N 1
ATOM 724 C CA . ILE A 1 90 ? -13.392 6.357 17.049 1.00 93.69 90 ILE A CA 1
ATOM 725 C C . ILE A 1 90 ? -12.156 5.546 16.688 1.00 93.69 90 ILE A C 1
ATOM 727 O O . ILE A 1 90 ? -11.178 5.542 17.438 1.00 93.69 90 ILE A O 1
ATOM 731 N N . ILE A 1 91 ? -12.221 4.848 15.559 1.00 94.81 91 ILE A N 1
ATOM 732 C CA . ILE A 1 91 ? -11.090 4.107 15.007 1.00 94.81 91 ILE A CA 1
ATOM 733 C C . ILE A 1 91 ? -10.427 4.921 13.902 1.00 94.81 91 ILE A C 1
ATOM 735 O O . ILE A 1 91 ? -11.107 5.531 13.077 1.00 94.81 91 ILE A O 1
ATOM 739 N N . TYR A 1 92 ? -9.102 4.905 13.884 1.00 93.12 92 TYR A N 1
ATOM 740 C CA . TYR A 1 92 ? -8.275 5.576 12.891 1.00 93.12 92 TYR A CA 1
ATOM 741 C C . TYR A 1 92 ? -7.409 4.528 12.207 1.00 93.12 92 TYR A C 1
ATOM 743 O O . TYR A 1 92 ? -6.554 3.908 12.842 1.00 93.12 92 TYR A O 1
ATOM 751 N N . THR A 1 93 ? -7.666 4.291 10.922 1.00 94.25 93 THR A N 1
ATOM 752 C CA . THR A 1 93 ? -6.872 3.376 10.102 1.00 94.25 93 THR A CA 1
ATOM 753 C C . THR A 1 93 ? -7.096 3.644 8.616 1.00 94.25 93 THR A C 1
ATOM 755 O O . THR A 1 93 ? -8.220 3.913 8.195 1.00 94.25 93 THR A O 1
ATOM 758 N N . GLU A 1 94 ? -6.042 3.491 7.816 1.00 93.31 94 GLU A N 1
ATOM 759 C CA . GLU A 1 94 ? -6.123 3.469 6.346 1.00 93.31 94 GLU A CA 1
ATOM 760 C C . GLU A 1 94 ? -6.502 2.072 5.809 1.00 93.31 94 GLU A C 1
ATOM 762 O O . GLU A 1 94 ? -6.742 1.867 4.617 1.00 93.31 94 GLU A O 1
ATOM 767 N N . ARG A 1 95 ? -6.567 1.060 6.688 1.00 93.75 95 ARG A N 1
ATOM 768 C CA . ARG A 1 95 ? -6.850 -0.330 6.316 1.00 93.75 95 ARG A CA 1
ATOM 769 C C . ARG A 1 95 ? -8.338 -0.623 6.440 1.00 93.75 95 ARG A C 1
ATOM 771 O O . ARG A 1 95 ? -8.806 -1.118 7.464 1.00 93.75 95 ARG A O 1
ATOM 778 N N . GLY A 1 96 ? -9.078 -0.384 5.356 1.00 94.56 96 GLY A N 1
ATOM 779 C CA . GLY A 1 96 ? -10.521 -0.656 5.289 1.00 94.56 96 GLY A CA 1
ATOM 780 C C . GLY A 1 96 ? -10.903 -2.076 5.731 1.00 94.56 96 GLY A C 1
ATOM 781 O O . GLY A 1 96 ? -11.819 -2.241 6.526 1.00 94.56 96 GLY A O 1
ATOM 782 N N . SER A 1 97 ? -10.131 -3.094 5.339 1.00 95.56 97 SER A N 1
ATOM 783 C CA . SER A 1 97 ? -10.377 -4.474 5.781 1.00 95.56 97 SER A CA 1
ATOM 784 C C . SER A 1 97 ? -10.189 -4.682 7.288 1.00 95.56 97 SER A C 1
ATOM 786 O O . SER A 1 97 ? -10.848 -5.533 7.874 1.00 95.56 97 SER A O 1
ATOM 788 N N . TRP A 1 98 ? -9.312 -3.916 7.941 1.00 96.38 98 TRP A N 1
ATOM 789 C CA . TRP A 1 98 ? -9.128 -3.985 9.394 1.00 96.38 98 TRP A CA 1
ATOM 790 C C . TRP A 1 98 ? -10.256 -3.277 10.130 1.00 96.38 98 TRP A C 1
ATOM 792 O O . TRP A 1 98 ? -10.702 -3.764 11.164 1.00 96.38 98 TRP A O 1
ATOM 802 N N . ARG A 1 99 ? -10.732 -2.151 9.583 1.00 96.25 99 ARG A N 1
ATOM 803 C CA . ARG A 1 99 ? -11.941 -1.472 10.058 1.00 96.25 99 ARG A CA 1
ATOM 804 C C . ARG A 1 99 ? -13.126 -2.434 10.035 1.00 96.25 99 ARG A C 1
ATOM 806 O O . ARG A 1 99 ? -13.792 -2.576 11.050 1.00 96.25 99 ARG A O 1
ATOM 813 N N . ASP A 1 100 ? -13.353 -3.115 8.917 1.00 96.44 100 ASP A N 1
ATOM 814 C CA . ASP A 1 100 ? -14.496 -4.021 8.765 1.00 96.44 100 ASP A CA 1
ATOM 815 C C . ASP A 1 100 ? -14.413 -5.185 9.771 1.00 96.44 100 ASP A C 1
ATOM 817 O O . ASP A 1 100 ? -15.344 -5.403 10.540 1.00 96.44 100 ASP A O 1
ATOM 821 N N . LEU A 1 101 ? -13.240 -5.817 9.902 1.00 96.94 101 LEU A N 1
ATOM 822 C CA . LEU A 1 101 ? -12.999 -6.863 10.908 1.00 96.94 101 LEU A CA 1
ATOM 823 C C . LEU A 1 101 ? -13.181 -6.389 12.359 1.00 96.94 101 LEU A C 1
ATOM 825 O O . LEU A 1 101 ? -13.565 -7.178 13.226 1.00 96.94 101 LEU A O 1
ATOM 829 N N . PHE A 1 102 ? -12.863 -5.125 12.646 1.00 96.44 102 PHE A N 1
ATOM 830 C CA . PHE A 1 102 ? -13.095 -4.529 13.960 1.00 96.44 102 PHE A CA 1
ATOM 831 C C . PHE A 1 102 ? -14.590 -4.337 14.223 1.00 96.44 102 PHE A C 1
ATOM 833 O O . PHE A 1 102 ? -15.062 -4.617 15.324 1.00 96.44 102 PHE A O 1
ATOM 840 N N . MET A 1 103 ? -15.334 -3.880 13.214 1.00 96.12 103 MET A N 1
ATOM 841 C CA . MET A 1 103 ? -16.781 -3.676 13.303 1.00 96.12 103 MET A CA 1
ATOM 842 C C . MET A 1 103 ? -17.558 -4.993 13.407 1.00 96.12 103 MET A C 1
ATOM 844 O O . MET A 1 103 ? -18.628 -5.004 14.008 1.00 96.12 103 MET A O 1
ATOM 848 N N . ASP A 1 104 ? -16.998 -6.095 12.905 1.00 96.75 104 ASP A N 1
ATOM 849 C CA . ASP A 1 104 ? -17.569 -7.444 13.015 1.00 96.75 104 ASP A CA 1
ATOM 850 C C . ASP A 1 104 ? -17.404 -8.081 14.411 1.00 96.75 104 ASP A C 1
ATOM 852 O O . ASP A 1 104 ? -17.921 -9.173 14.666 1.00 96.75 104 ASP A O 1
ATOM 856 N N . GLN A 1 105 ? -16.671 -7.447 15.336 1.00 96.31 105 GLN A N 1
ATOM 857 C CA . GLN A 1 105 ? -16.525 -7.980 16.691 1.00 96.31 105 GLN A CA 1
ATOM 858 C C . GLN A 1 105 ? -17.866 -7.920 17.447 1.00 96.31 105 GLN A C 1
ATOM 860 O O . GLN A 1 105 ? -18.525 -6.881 17.435 1.00 96.31 105 GLN A O 1
ATOM 865 N N . PRO A 1 106 ? -18.266 -8.984 18.173 1.00 95.44 106 PRO A N 1
ATOM 866 C CA . PRO A 1 106 ? -19.574 -9.049 18.832 1.00 95.44 106 PRO A CA 1
ATOM 867 C C . PRO A 1 106 ? -19.761 -7.991 19.928 1.00 95.44 106 PRO A C 1
ATOM 869 O O . PRO A 1 106 ? -20.889 -7.669 20.296 1.00 95.44 106 PRO A O 1
ATOM 872 N N . GLU A 1 107 ? -18.666 -7.455 20.468 1.00 94.25 107 GLU A N 1
ATOM 873 C CA . GLU A 1 107 ? -18.676 -6.390 21.468 1.00 94.25 107 GLU A CA 1
ATOM 874 C C . GLU A 1 107 ? -18.820 -4.978 20.860 1.00 94.25 107 GLU A C 1
ATOM 876 O O . GLU A 1 107 ? -18.950 -4.005 21.607 1.00 94.25 107 GLU A O 1
ATOM 881 N N . ILE A 1 108 ? -18.779 -4.848 19.528 1.00 95.81 108 ILE A N 1
ATOM 882 C CA . ILE A 1 108 ? -18.781 -3.576 18.799 1.00 95.81 108 ILE A CA 1
ATOM 883 C C . ILE A 1 108 ? -20.115 -3.384 18.073 1.00 95.81 108 ILE A C 1
ATOM 885 O O . ILE A 1 108 ? -20.770 -4.316 17.617 1.00 95.81 108 ILE A O 1
ATOM 889 N N . SER A 1 109 ? -20.572 -2.139 18.002 1.00 94.94 109 SER A N 1
ATOM 890 C CA . SER A 1 109 ? -21.773 -1.766 17.258 1.00 94.94 109 SER A CA 1
ATOM 891 C C . SER A 1 109 ? -21.607 -0.365 16.700 1.00 94.94 109 SER A C 1
ATOM 893 O O . SER A 1 109 ? -21.090 0.521 17.383 1.00 94.94 109 SER A O 1
ATOM 895 N N . ASP A 1 110 ? -22.073 -0.151 15.471 1.00 94.81 110 ASP A N 1
ATOM 896 C CA . ASP A 1 110 ? -21.966 1.157 14.840 1.00 94.81 110 ASP A CA 1
ATOM 897 C C . ASP A 1 110 ? -22.851 2.206 15.537 1.00 94.81 110 ASP A C 1
ATOM 899 O O . ASP A 1 110 ? -24.085 2.106 15.588 1.00 94.81 110 ASP A O 1
ATOM 903 N N . PHE A 1 111 ? -22.199 3.255 16.036 1.00 95.12 111 PHE A N 1
ATOM 904 C CA . PHE A 1 111 ? -22.821 4.427 16.645 1.00 95.12 111 PHE A CA 1
ATOM 905 C C . PHE A 1 111 ? -22.389 5.738 15.965 1.00 95.12 111 PHE A C 1
ATOM 907 O O . PHE A 1 111 ? -22.414 6.810 16.572 1.00 95.12 111 PHE A O 1
ATOM 914 N N . SER A 1 112 ? -22.012 5.664 14.689 1.00 92.44 112 SER A N 1
ATOM 915 C CA . SER A 1 112 ? -21.573 6.805 13.885 1.00 92.44 112 SER A CA 1
ATOM 916 C C . SER A 1 112 ? -22.641 7.897 13.777 1.00 92.44 112 SER A C 1
ATOM 918 O O . SER A 1 112 ? -23.849 7.623 13.772 1.00 92.44 112 SER A O 1
ATOM 920 N N . TYR A 1 113 ? -22.176 9.141 13.691 1.00 91.75 113 TYR A N 1
ATOM 921 C CA . TYR A 1 113 ? -22.974 10.339 13.457 1.00 91.75 113 TYR A CA 1
ATOM 922 C C . TYR A 1 113 ? -22.193 11.310 12.568 1.00 91.75 113 TYR A C 1
ATOM 924 O O . TYR A 1 113 ? -20.984 11.452 12.728 1.00 91.75 113 TYR A O 1
ATOM 932 N N . TRP A 1 114 ? -22.899 11.996 11.674 1.00 89.38 114 TRP A N 1
ATOM 933 C CA . TRP A 1 114 ? -22.395 13.101 10.860 1.00 89.38 114 TRP A CA 1
ATOM 934 C C . TRP A 1 114 ? -23.533 14.102 10.625 1.00 89.38 114 TRP A C 1
ATOM 936 O O . TRP A 1 114 ? -24.707 13.738 10.678 1.00 89.38 114 TRP A O 1
ATOM 946 N N . ASP A 1 115 ? -23.210 15.371 10.401 1.00 86.44 115 ASP A N 1
ATOM 947 C CA . ASP A 1 115 ? -24.189 16.453 10.209 1.00 86.44 115 ASP A CA 1
ATOM 948 C C . ASP A 1 115 ? -24.191 17.039 8.788 1.00 86.44 115 ASP A C 1
ATOM 950 O O . ASP A 1 115 ? -25.038 17.865 8.459 1.00 86.44 115 ASP A O 1
ATOM 954 N N . ASN A 1 116 ? -23.279 16.584 7.928 1.00 86.31 116 ASN A N 1
ATOM 955 C CA . ASN A 1 116 ? -23.087 17.081 6.565 1.00 86.31 116 ASN A CA 1
ATOM 956 C C . ASN A 1 116 ? -23.947 16.375 5.501 1.00 86.31 116 ASN A C 1
ATOM 958 O O . ASN A 1 116 ? -23.841 16.695 4.318 1.00 86.31 116 ASN A O 1
ATOM 962 N N . SER A 1 117 ? -24.748 15.388 5.893 1.00 83.38 117 SER A N 1
ATOM 963 C CA . SER A 1 117 ? -25.568 14.584 4.989 1.00 83.38 117 SER A CA 1
ATOM 964 C C . SER A 1 117 ? -26.801 14.059 5.717 1.00 83.38 117 SER A C 1
ATOM 966 O O . SER A 1 117 ? -26.887 14.102 6.949 1.00 83.38 117 SER A O 1
ATOM 968 N N . ASP A 1 118 ? -27.752 13.547 4.943 1.00 85.62 118 ASP A N 1
ATOM 969 C CA . ASP A 1 118 ? -28.942 12.920 5.482 1.00 85.62 118 ASP A CA 1
ATOM 970 C C . ASP A 1 118 ? -28.592 11.703 6.343 1.00 85.62 118 ASP A C 1
ATOM 972 O O . ASP A 1 118 ? -27.623 10.964 6.147 1.00 85.62 118 ASP A O 1
ATOM 976 N N . ARG A 1 119 ? -29.446 11.517 7.340 1.00 90.25 119 ARG A N 1
ATOM 977 C CA . ARG A 1 119 ? -29.439 10.392 8.262 1.00 90.25 119 ARG A CA 1
ATOM 978 C C . ARG A 1 119 ? -29.696 9.077 7.505 1.00 90.25 119 ARG A C 1
ATOM 980 O O . ARG A 1 119 ? -30.614 9.045 6.685 1.00 90.25 119 ARG A O 1
ATOM 987 N N . PRO A 1 120 ? -29.039 7.962 7.873 1.00 90.81 120 PRO A N 1
ATOM 988 C CA . PRO A 1 120 ? -29.351 6.654 7.299 1.00 90.81 120 PRO A CA 1
ATOM 989 C C . PRO A 1 120 ? -30.818 6.246 7.491 1.00 90.81 120 PRO A C 1
ATOM 991 O O . PRO A 1 120 ? -31.419 6.504 8.545 1.00 90.81 120 PRO A O 1
ATOM 994 N N . SER A 1 121 ? -31.393 5.604 6.474 1.00 92.25 121 SER A N 1
ATOM 995 C CA . SER A 1 121 ? -32.824 5.270 6.392 1.00 92.25 121 SER A CA 1
ATOM 996 C C . SER A 1 121 ? -33.311 4.355 7.524 1.00 92.25 121 SER A C 1
ATOM 998 O O . SER A 1 121 ? -34.420 4.516 8.030 1.00 92.25 121 SER A O 1
ATOM 1000 N N . GLU A 1 122 ? -32.439 3.455 7.965 1.00 94.25 122 GLU A N 1
ATOM 1001 C CA . GLU A 1 122 ? -32.661 2.372 8.919 1.00 94.25 122 GLU A CA 1
ATOM 1002 C C . GLU A 1 122 ? -32.595 2.816 10.384 1.00 94.25 122 GLU A C 1
ATOM 1004 O O . GLU A 1 122 ? -33.105 2.144 11.279 1.00 94.25 122 GLU A O 1
ATOM 1009 N N . ILE A 1 123 ? -32.000 3.977 10.654 1.00 93.56 123 ILE A N 1
ATOM 1010 C CA . ILE A 1 123 ? -32.023 4.575 11.991 1.00 93.56 123 ILE A CA 1
ATOM 1011 C C . ILE A 1 123 ? -33.432 5.206 12.179 1.00 93.56 123 ILE A C 1
ATOM 1013 O O . ILE A 1 123 ? -34.210 5.309 11.227 1.00 93.56 123 ILE A O 1
ATOM 1017 N N . THR A 1 124 ? -33.776 5.784 13.325 1.00 94.50 124 THR A N 1
ATOM 1018 C CA . THR A 1 124 ? -34.905 6.737 13.448 1.00 94.50 124 THR A CA 1
ATOM 1019 C C . THR A 1 124 ? -34.416 8.159 13.728 1.00 94.50 124 THR A C 1
ATOM 1021 O O . THR A 1 124 ? -33.341 8.360 14.290 1.00 94.50 124 THR A O 1
ATOM 1024 N N . ALA A 1 125 ? -35.223 9.184 13.427 1.00 93.44 125 ALA A N 1
ATOM 1025 C CA . ALA A 1 125 ? -34.877 10.575 13.759 1.00 93.44 125 ALA A CA 1
ATOM 1026 C C . ALA A 1 125 ? -34.585 10.767 15.263 1.00 93.44 125 ALA A C 1
ATOM 1028 O O . ALA A 1 125 ? -33.696 11.531 15.646 1.00 93.44 125 ALA A O 1
ATOM 1029 N N . ARG A 1 126 ? -35.298 10.027 16.124 1.00 95.38 126 ARG A N 1
ATOM 1030 C CA . ARG A 1 126 ? -35.061 10.010 17.573 1.00 95.38 126 ARG A CA 1
ATOM 1031 C C . ARG A 1 126 ? -33.699 9.408 17.922 1.00 95.38 126 ARG A C 1
ATOM 1033 O O . ARG A 1 126 ? -32.978 10.007 18.716 1.00 95.38 126 ARG A O 1
ATOM 1040 N N . GLN A 1 127 ? -33.344 8.257 17.346 1.00 95.31 127 GLN A N 1
ATOM 1041 C CA . GLN A 1 127 ? -32.032 7.633 17.560 1.00 95.31 127 GLN A CA 1
ATOM 1042 C C . GLN A 1 127 ? -30.900 8.522 17.041 1.00 95.31 127 GLN A C 1
ATOM 1044 O O . GLN A 1 127 ? -29.911 8.704 17.740 1.00 95.31 127 GLN A O 1
ATOM 1049 N N . TRP A 1 128 ? -31.060 9.146 15.875 1.00 94.94 128 TRP A N 1
ATOM 1050 C CA . TRP A 1 128 ? -30.047 10.045 15.318 1.00 94.94 128 TRP A CA 1
ATOM 1051 C C . TRP A 1 128 ? -29.812 11.276 16.184 1.00 94.94 128 TRP A C 1
ATOM 1053 O O . TRP A 1 128 ? -28.676 11.596 16.519 1.00 94.94 128 TRP A O 1
ATOM 1063 N N . ARG A 1 129 ? -30.892 11.901 16.670 1.00 94.12 129 ARG A N 1
ATOM 1064 C CA . ARG A 1 129 ? -30.799 12.995 17.644 1.00 94.12 129 ARG A CA 1
ATOM 1065 C C . ARG A 1 129 ? -30.148 12.546 18.954 1.00 94.12 129 ARG A C 1
ATOM 1067 O O . ARG A 1 129 ? -29.480 13.342 19.607 1.00 94.12 129 ARG A O 1
ATOM 1074 N N . HIS A 1 130 ? -30.356 11.296 19.366 1.00 94.94 130 HIS A N 1
ATOM 1075 C CA . HIS A 1 130 ? -29.664 10.738 20.524 1.00 94.94 130 HIS A CA 1
ATOM 1076 C C . HIS A 1 130 ? -28.159 10.588 20.263 1.00 94.94 130 HIS A C 1
ATOM 1078 O O . HIS A 1 130 ? -27.383 11.035 21.103 1.00 94.94 130 HIS A O 1
ATOM 1084 N N . ARG A 1 131 ? -27.751 10.065 19.095 1.00 94.88 131 ARG A N 1
ATOM 1085 C CA . ARG A 1 131 ? -26.337 9.994 18.688 1.00 94.88 131 ARG A CA 1
ATOM 1086 C C . ARG A 1 131 ? -25.684 11.376 18.687 1.00 94.88 131 ARG A C 1
ATOM 1088 O O . ARG A 1 131 ? -24.660 11.536 19.338 1.00 94.88 131 ARG A O 1
ATOM 1095 N N . TYR A 1 132 ? -26.324 12.380 18.075 1.00 92.50 132 TYR A N 1
ATOM 1096 C CA . TYR A 1 132 ? -25.865 13.776 18.116 1.00 92.50 132 TYR A CA 1
ATOM 1097 C C . TYR A 1 132 ? -25.595 14.247 19.546 1.00 92.50 132 TYR A C 1
ATOM 1099 O O . TYR A 1 132 ? -24.509 14.718 19.843 1.00 92.50 132 TYR A O 1
ATOM 1107 N N . LYS A 1 133 ? -26.566 14.082 20.455 1.00 93.06 133 LYS A N 1
ATOM 1108 C CA . LYS A 1 133 ? -26.422 14.532 21.848 1.00 93.06 133 LYS A CA 1
ATOM 1109 C C . LYS A 1 133 ? -25.268 13.846 22.576 1.00 93.06 133 LYS A C 1
ATOM 1111 O O . LYS A 1 133 ? -24.635 14.474 23.415 1.00 93.06 133 LYS A O 1
ATOM 1116 N N . VAL A 1 134 ? -25.031 12.566 22.293 1.00 93.44 134 VAL A N 1
ATOM 1117 C CA . VAL A 1 134 ? -23.903 11.827 22.870 1.00 93.44 134 VAL A CA 1
ATOM 1118 C C . VAL A 1 134 ? -22.586 12.366 22.317 1.00 93.44 134 VAL A C 1
ATOM 1120 O O . VAL A 1 134 ? -21.712 12.713 23.102 1.00 93.44 134 VAL A O 1
ATOM 1123 N N . TRP A 1 135 ? -22.455 12.501 20.996 1.00 91.00 135 TRP A N 1
ATOM 1124 C CA . TRP A 1 135 ? -21.232 13.019 20.378 1.00 91.00 135 TRP A CA 1
ATOM 1125 C C . TRP A 1 135 ? -20.958 14.490 20.732 1.00 91.00 135 TRP A C 1
ATOM 1127 O O . TRP A 1 135 ? -19.811 14.836 20.993 1.00 91.00 135 TRP A O 1
ATOM 1137 N N . ASP A 1 136 ? -21.991 15.329 20.858 1.00 89.12 136 ASP A N 1
ATOM 1138 C CA . ASP A 1 136 ? -21.891 16.709 21.361 1.00 89.12 136 ASP A CA 1
ATOM 1139 C C . ASP A 1 136 ? -21.349 16.751 22.794 1.00 89.12 136 ASP A C 1
ATOM 1141 O O . ASP A 1 136 ? -20.425 17.504 23.100 1.00 89.12 136 ASP A O 1
ATO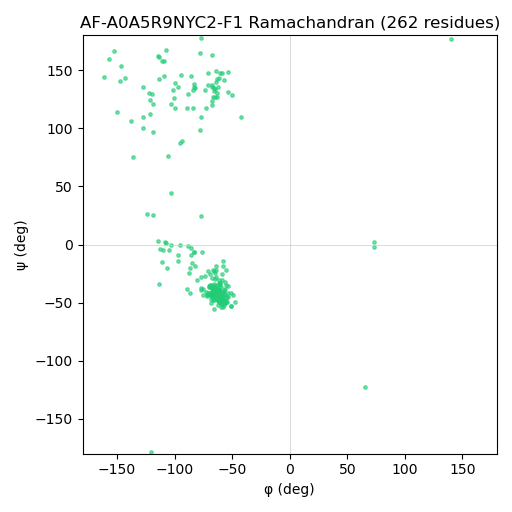M 1145 N N . ALA A 1 137 ? -21.873 15.890 23.671 1.00 89.00 137 ALA A N 1
ATOM 1146 C CA . ALA A 1 137 ? -21.398 15.790 25.046 1.00 89.00 137 ALA A CA 1
ATOM 1147 C C . ALA A 1 137 ? -19.951 15.274 25.137 1.00 89.00 137 ALA A C 1
ATOM 1149 O O . ALA A 1 137 ? -19.208 15.719 26.010 1.00 89.00 137 ALA A O 1
ATOM 1150 N N . LEU A 1 138 ? -19.558 14.357 24.247 1.00 87.19 138 LEU A N 1
ATOM 1151 C CA . LEU A 1 138 ? -18.219 13.767 24.211 1.00 87.19 138 LEU A CA 1
ATOM 1152 C C . LEU A 1 138 ? -17.157 14.710 23.630 1.00 87.19 138 LEU A C 1
ATOM 1154 O O . LEU A 1 138 ? -16.054 14.781 24.168 1.00 87.19 138 LEU A O 1
ATOM 1158 N N . LEU A 1 139 ? -17.473 15.404 22.533 1.00 82.88 139 LEU A N 1
ATOM 1159 C CA . LEU A 1 139 ? -16.484 16.105 21.708 1.00 82.88 139 LEU A CA 1
ATOM 1160 C C . LEU A 1 139 ? -16.632 17.628 21.721 1.00 82.88 139 LEU A C 1
ATOM 1162 O O . LEU A 1 139 ? -15.629 18.326 21.646 1.00 82.88 139 LEU A O 1
ATOM 1166 N N . LEU A 1 140 ? -17.850 18.168 21.818 1.00 67.94 140 LEU A N 1
ATOM 1167 C CA . LEU A 1 140 ? -18.108 19.587 21.522 1.00 67.94 140 LEU A CA 1
ATOM 1168 C C . LEU A 1 140 ? -18.136 20.489 22.767 1.00 67.94 140 LEU A C 1
ATOM 1170 O O . LEU A 1 140 ? -18.046 21.711 22.652 1.00 67.94 140 LEU A O 1
ATOM 1174 N N . ARG A 1 141 ? -18.216 19.925 23.979 1.00 63.75 141 ARG A N 1
ATOM 1175 C CA . ARG A 1 141 ? -18.262 20.707 25.229 1.00 63.75 141 ARG A CA 1
ATOM 1176 C C . ARG A 1 141 ? -16.881 20.863 25.877 1.00 63.75 141 ARG A C 1
ATOM 1178 O O . ARG A 1 141 ? -16.481 20.090 26.750 1.00 63.75 141 ARG A O 1
ATOM 1185 N N . GLY A 1 142 ? -16.145 21.896 25.467 1.00 57.62 142 GLY A N 1
ATOM 1186 C CA . GLY A 1 142 ? -14.966 22.462 26.151 1.00 57.62 142 GLY A CA 1
ATOM 1187 C C . GLY A 1 142 ? -13.832 22.864 25.192 1.00 57.62 142 GLY A C 1
ATOM 1188 O O . GLY A 1 142 ? -13.973 22.660 23.991 1.00 57.62 142 GLY A O 1
ATOM 1189 N N . PRO A 1 143 ? -12.730 23.447 25.701 1.00 56.81 143 PRO A N 1
ATOM 1190 C CA . PRO A 1 143 ? -11.683 24.069 24.876 1.00 56.81 143 PRO A CA 1
ATOM 1191 C C . PRO A 1 143 ? -10.932 23.073 23.976 1.00 56.81 143 PRO A C 1
ATOM 1193 O O . PRO A 1 143 ? -10.452 23.456 22.913 1.00 56.81 143 PRO A O 1
ATOM 1196 N N . ASP A 1 144 ? -10.909 21.792 24.356 1.00 59.16 144 ASP A N 1
ATOM 1197 C CA . ASP A 1 144 ? -10.208 20.722 23.641 1.00 59.16 144 ASP A CA 1
ATOM 1198 C C . ASP A 1 144 ? -11.203 19.819 22.895 1.00 59.16 144 ASP A C 1
ATOM 1200 O O . ASP A 1 144 ? -11.525 18.718 23.352 1.00 59.16 144 ASP A O 1
ATOM 1204 N N . ALA A 1 145 ? -11.738 20.289 21.765 1.00 63.56 145 ALA A N 1
ATOM 1205 C CA . ALA A 1 145 ? -12.713 19.560 20.938 1.00 63.56 145 ALA A CA 1
ATOM 1206 C C . ALA A 1 145 ? -12.093 18.440 20.067 1.00 63.56 145 ALA A C 1
ATOM 1208 O O . ALA A 1 145 ? -12.622 18.071 19.019 1.00 63.56 145 ALA A O 1
ATOM 1209 N N . ILE A 1 146 ? -10.939 17.911 20.479 1.00 68.81 146 ILE A N 1
ATOM 1210 C CA . ILE A 1 146 ? -10.165 16.913 19.737 1.00 68.81 146 ILE A CA 1
ATOM 1211 C C . ILE A 1 146 ? -10.404 15.546 20.396 1.00 68.81 146 ILE A C 1
ATOM 1213 O O . ILE A 1 146 ? -10.077 15.394 21.574 1.00 68.81 146 ILE A O 1
ATOM 1217 N N . PRO A 1 147 ? -10.925 14.526 19.683 1.00 71.69 147 PRO A N 1
ATOM 1218 C CA . PRO A 1 147 ? -11.214 13.215 20.275 1.00 71.69 147 PRO A CA 1
ATOM 1219 C C . PRO A 1 147 ? -10.027 12.559 20.996 1.00 71.69 147 PRO A C 1
ATOM 1221 O O . PRO A 1 147 ? -10.203 11.942 22.045 1.00 71.69 147 PRO A O 1
ATOM 1224 N N . ALA A 1 148 ? -8.807 12.736 20.479 1.00 68.56 148 ALA A N 1
ATOM 1225 C CA . ALA A 1 148 ? -7.576 12.242 21.103 1.00 68.56 148 ALA A CA 1
ATOM 1226 C C . ALA A 1 148 ? -7.266 12.894 22.471 1.00 68.56 148 ALA A C 1
ATOM 1228 O O . ALA A 1 148 ? -6.517 12.331 23.259 1.00 68.56 148 ALA A O 1
ATOM 1229 N N . MET A 1 149 ? -7.864 14.052 22.779 1.00 72.75 149 MET A N 1
ATOM 1230 C CA . MET A 1 149 ? -7.675 14.791 24.037 1.00 72.75 149 MET A CA 1
ATOM 1231 C C . MET A 1 149 ? -8.767 14.511 25.084 1.00 72.75 149 MET A C 1
ATOM 1233 O O . MET A 1 149 ? -8.653 14.953 26.225 1.00 72.75 149 MET A O 1
ATOM 1237 N N . ARG A 1 150 ? -9.846 13.805 24.716 1.00 74.25 150 ARG A N 1
ATOM 1238 C CA . ARG A 1 150 ? -11.005 13.529 25.593 1.00 74.25 150 ARG A CA 1
ATOM 1239 C C . ARG A 1 150 ? -11.144 12.069 26.005 1.00 74.25 150 ARG A C 1
ATOM 1241 O O . ARG A 1 150 ? -11.906 11.767 26.922 1.00 74.25 150 ARG A O 1
ATOM 1248 N N . GLY A 1 151 ? -10.441 11.176 25.320 1.00 78.44 151 GLY A N 1
ATOM 1249 C CA . GLY A 1 151 ? -10.493 9.740 25.540 1.00 78.44 151 GLY A CA 1
ATOM 1250 C C . GLY A 1 151 ? -9.148 9.138 25.922 1.00 78.44 151 GLY A C 1
ATOM 1251 O O . GLY A 1 151 ? -8.130 9.815 26.031 1.00 78.44 151 GLY A O 1
ATOM 1252 N N . LEU A 1 152 ? -9.160 7.821 26.098 1.00 87.62 152 LEU A N 1
ATOM 1253 C CA . LEU A 1 152 ? -7.954 7.010 26.102 1.00 87.62 152 LEU A CA 1
ATOM 1254 C C . LEU A 1 152 ? -7.671 6.564 24.667 1.00 87.62 152 LEU A C 1
ATOM 1256 O O . LEU A 1 152 ? -8.465 5.815 24.096 1.00 87.62 152 LEU A O 1
ATOM 1260 N N . SER A 1 153 ? -6.538 6.981 24.112 1.00 90.94 153 SER A N 1
ATOM 1261 C CA . SER A 1 153 ? -6.036 6.442 22.848 1.00 90.94 153 SER A CA 1
ATOM 1262 C C . SER A 1 153 ? -5.277 5.137 23.073 1.00 90.94 153 SER A C 1
ATOM 1264 O O . SER A 1 153 ? -4.448 5.018 23.978 1.00 90.94 153 SER A O 1
ATOM 1266 N N . ALA A 1 154 ? -5.548 4.147 22.228 1.00 92.12 154 ALA A N 1
ATOM 1267 C CA . ALA A 1 154 ? -4.867 2.865 22.227 1.00 92.12 154 ALA A CA 1
ATOM 1268 C C . ALA A 1 154 ? -4.335 2.542 20.828 1.00 92.12 154 ALA A C 1
ATOM 1270 O O . ALA A 1 154 ? -5.098 2.174 19.932 1.00 92.12 154 ALA A O 1
ATOM 1271 N N . GLN A 1 155 ? -3.009 2.588 20.673 1.00 93.00 155 GLN A N 1
ATOM 1272 C CA . GLN A 1 155 ? -2.354 2.034 19.491 1.00 93.00 155 GLN A CA 1
ATOM 1273 C C . GLN A 1 155 ? -2.510 0.506 19.499 1.00 93.00 155 GLN A C 1
ATOM 1275 O O . GLN A 1 155 ? -2.157 -0.176 20.472 1.00 93.00 155 GLN A O 1
ATOM 1280 N N . CYS A 1 156 ? -3.075 -0.040 18.428 1.00 93.19 156 CYS A N 1
ATOM 1281 C CA . CYS A 1 156 ? -3.362 -1.466 18.276 1.00 93.19 156 CYS A CA 1
ATOM 1282 C C . CYS A 1 156 ? -2.386 -2.182 17.334 1.00 93.19 156 CYS A C 1
ATOM 1284 O O . CYS A 1 156 ? -2.425 -3.408 17.238 1.00 93.19 156 CYS A O 1
ATOM 1286 N N . THR A 1 157 ? -1.472 -1.448 16.701 1.00 90.38 157 THR A N 1
ATOM 1287 C CA . THR A 1 157 ? -0.338 -2.002 15.954 1.00 90.38 157 THR A CA 1
ATOM 1288 C C . THR A 1 157 ? 0.996 -1.655 16.611 1.00 90.38 157 THR A C 1
ATOM 1290 O O . THR A 1 157 ? 1.091 -0.783 17.470 1.00 90.38 157 THR A O 1
ATOM 1293 N N . THR A 1 158 ? 2.044 -2.401 16.268 1.00 78.50 158 THR A N 1
ATOM 1294 C CA . THR A 1 158 ? 3.405 -2.137 16.748 1.00 78.50 158 THR A CA 1
ATOM 1295 C C . THR A 1 158 ? 4.179 -1.416 15.659 1.00 78.50 158 THR A C 1
ATOM 1297 O O . THR A 1 158 ? 4.265 -1.926 14.548 1.00 78.50 158 THR A O 1
ATOM 1300 N N . GLU A 1 159 ? 4.769 -0.270 15.986 1.00 64.69 159 GLU A N 1
ATOM 1301 C CA . GLU A 1 159 ? 5.502 0.554 15.017 1.00 64.69 159 GLU A CA 1
ATOM 1302 C C . GLU A 1 159 ? 6.788 -0.114 14.502 1.00 64.69 159 GLU A C 1
ATOM 1304 O O . GLU A 1 159 ? 7.199 0.112 13.371 1.00 64.69 159 GLU A O 1
ATOM 1309 N N . SER A 1 160 ? 7.411 -0.966 15.319 1.00 65.56 160 SER A N 1
ATOM 1310 C CA . SER A 1 160 ? 8.692 -1.622 15.019 1.00 65.56 160 SER A CA 1
ATOM 1311 C C . SER A 1 160 ? 8.508 -3.084 14.614 1.00 65.56 160 SER A C 1
ATOM 1313 O O . SER A 1 160 ? 9.194 -3.970 15.126 1.00 65.56 160 SER A O 1
ATOM 1315 N N . PHE A 1 161 ? 7.529 -3.368 13.754 1.00 76.56 161 PHE A N 1
ATOM 1316 C CA . PHE A 1 161 ? 7.286 -4.738 13.317 1.00 76.56 161 PHE A CA 1
ATOM 1317 C C . PHE A 1 161 ? 8.315 -5.148 12.259 1.00 76.56 161 PHE A C 1
ATOM 1319 O O . PHE A 1 161 ? 8.184 -4.815 11.085 1.00 76.56 161 PHE A O 1
ATOM 1326 N N . TYR A 1 162 ? 9.355 -5.872 12.672 1.00 84.88 162 TYR A N 1
ATOM 1327 C CA . TYR A 1 162 ? 10.264 -6.506 11.722 1.00 84.88 162 TYR A CA 1
ATOM 1328 C C . TYR A 1 162 ? 9.574 -7.717 11.089 1.00 84.88 162 TYR A C 1
ATOM 1330 O O . TYR A 1 162 ? 8.956 -8.529 11.781 1.00 84.88 162 TYR A O 1
ATOM 1338 N N . VAL A 1 163 ? 9.655 -7.820 9.766 1.00 92.69 163 VAL A N 1
ATOM 1339 C CA . VAL A 1 163 ? 9.163 -8.979 9.018 1.00 92.69 163 VAL A CA 1
ATOM 1340 C C . VAL A 1 163 ? 10.354 -9.849 8.671 1.00 92.69 163 VAL A C 1
ATOM 1342 O O . VAL A 1 163 ? 11.347 -9.331 8.171 1.00 92.69 163 VAL A O 1
ATOM 1345 N N . GLU A 1 164 ? 10.251 -11.155 8.897 1.00 94.94 164 GLU A N 1
ATOM 1346 C CA . GLU A 1 164 ? 11.325 -12.083 8.562 1.00 94.94 164 GLU A CA 1
ATOM 1347 C C . GLU A 1 164 ? 11.454 -12.250 7.045 1.00 94.94 164 GLU A C 1
ATOM 1349 O O . GLU A 1 164 ? 10.464 -12.242 6.308 1.00 94.94 164 GLU A O 1
ATOM 1354 N N . ALA A 1 165 ? 12.680 -12.470 6.570 1.00 96.00 165 ALA A N 1
ATOM 1355 C CA . ALA A 1 165 ? 12.945 -12.668 5.145 1.00 96.00 165 ALA A CA 1
ATOM 1356 C C . ALA A 1 165 ? 12.127 -13.826 4.543 1.00 96.00 165 ALA A C 1
ATOM 1358 O O . ALA A 1 165 ? 11.726 -13.755 3.384 1.00 96.00 165 ALA A O 1
ATOM 1359 N N . ASP A 1 166 ? 11.837 -14.866 5.327 1.00 96.69 166 ASP A N 1
ATOM 1360 C CA . ASP A 1 166 ? 11.058 -16.017 4.863 1.00 96.69 166 ASP A CA 1
ATOM 1361 C C . ASP A 1 166 ? 9.584 -15.657 4.622 1.00 96.69 166 ASP A C 1
ATOM 1363 O O . ASP A 1 166 ? 9.001 -16.121 3.643 1.00 96.69 166 ASP A O 1
ATOM 1367 N N . ASP A 1 167 ? 8.997 -14.769 5.435 1.00 97.19 167 ASP A N 1
ATOM 1368 C CA . ASP A 1 167 ? 7.640 -14.262 5.181 1.00 97.19 167 ASP A CA 1
ATOM 1369 C C . ASP A 1 167 ? 7.613 -13.398 3.919 1.00 97.19 167 ASP A C 1
ATOM 1371 O O . ASP A 1 167 ? 6.665 -13.452 3.138 1.00 97.19 167 ASP A O 1
ATOM 1375 N N . ILE A 1 168 ? 8.666 -12.599 3.715 1.00 97.88 168 ILE A N 1
ATOM 1376 C CA . ILE A 1 168 ? 8.818 -11.755 2.530 1.00 97.88 168 ILE A CA 1
ATOM 1377 C C . ILE A 1 168 ? 8.892 -12.642 1.288 1.00 97.88 168 ILE A C 1
ATOM 1379 O O . ILE A 1 168 ? 8.150 -12.409 0.339 1.00 97.88 168 ILE A O 1
ATOM 1383 N N . VAL A 1 169 ? 9.717 -13.694 1.308 1.00 97.94 169 VAL A N 1
ATOM 1384 C CA . VAL A 1 169 ? 9.816 -14.667 0.211 1.00 97.94 169 VAL A CA 1
ATOM 1385 C C . VAL A 1 169 ? 8.487 -15.384 -0.023 1.00 97.94 169 VAL A C 1
ATOM 1387 O O . VAL A 1 169 ? 8.073 -15.533 -1.173 1.00 97.94 169 VAL A O 1
ATOM 1390 N N . ALA A 1 170 ? 7.783 -15.779 1.040 1.00 97.69 170 ALA A N 1
ATOM 1391 C CA . ALA A 1 170 ? 6.466 -16.406 0.939 1.00 97.69 170 ALA A CA 1
ATOM 1392 C C . ALA A 1 170 ? 5.396 -15.469 0.345 1.00 97.69 170 ALA A C 1
ATOM 1394 O O . ALA A 1 170 ? 4.461 -15.942 -0.299 1.00 97.69 170 ALA A O 1
ATOM 1395 N N . ALA A 1 171 ? 5.540 -14.153 0.522 1.00 98.12 171 ALA A N 1
ATOM 1396 C CA . ALA A 1 171 ? 4.637 -13.142 -0.024 1.00 98.12 171 ALA A CA 1
ATOM 1397 C C . ALA A 1 171 ? 4.981 -12.705 -1.465 1.00 98.12 171 ALA A C 1
ATOM 1399 O O . ALA A 1 171 ? 4.249 -11.901 -2.054 1.00 98.12 171 ALA A O 1
ATOM 1400 N N . ILE A 1 172 ? 6.071 -13.211 -2.058 1.00 98.19 172 ILE A N 1
ATOM 1401 C CA . ILE A 1 172 ? 6.444 -12.900 -3.445 1.00 98.19 172 ILE A CA 1
ATOM 1402 C C . ILE A 1 172 ? 5.365 -13.414 -4.399 1.00 98.19 172 ILE A C 1
ATOM 1404 O O . ILE A 1 172 ? 4.949 -14.572 -4.362 1.00 98.19 172 ILE A O 1
ATOM 1408 N N . LYS A 1 173 ? 4.931 -12.539 -5.312 1.00 97.44 173 LYS A N 1
ATOM 1409 C CA . LYS A 1 173 ? 3.942 -12.892 -6.335 1.00 97.44 173 LYS A CA 1
ATOM 1410 C C . LYS A 1 173 ? 4.487 -13.974 -7.286 1.00 97.44 173 LYS A C 1
ATOM 1412 O O . LYS A 1 173 ? 5.685 -13.977 -7.584 1.00 97.44 173 LYS A O 1
ATOM 1417 N N . PRO A 1 174 ? 3.621 -14.843 -7.844 1.00 97.75 174 PRO A N 1
ATOM 1418 C CA . PRO A 1 174 ? 4.029 -15.834 -8.839 1.00 97.75 174 PRO A CA 1
ATOM 1419 C C . PRO A 1 174 ? 4.773 -15.211 -10.029 1.00 97.75 174 PRO A C 1
ATOM 1421 O O . PRO A 1 174 ? 4.480 -14.078 -10.418 1.00 97.75 174 PRO A O 1
ATOM 1424 N N . HIS A 1 175 ? 5.706 -15.961 -10.627 1.00 97.88 175 HIS A N 1
ATOM 1425 C CA . HIS A 1 175 ? 6.551 -15.513 -11.752 1.00 97.88 175 HIS A CA 1
ATOM 1426 C C . HIS A 1 175 ? 5.762 -14.837 -12.870 1.00 97.88 175 HIS A C 1
ATOM 1428 O O . HIS A 1 175 ? 6.080 -13.710 -13.230 1.00 97.88 175 HIS A O 1
ATOM 1434 N N . GLU A 1 176 ? 4.678 -15.458 -13.330 1.00 97.69 176 GLU A N 1
ATOM 1435 C CA . GLU A 1 176 ? 3.822 -14.928 -14.398 1.00 97.69 176 GLU A CA 1
ATOM 1436 C C . GLU A 1 176 ? 3.265 -13.533 -14.071 1.00 97.69 176 GLU A C 1
ATOM 1438 O O . GLU A 1 176 ? 3.200 -12.651 -14.929 1.00 97.69 176 GLU A O 1
ATOM 1443 N N . VAL A 1 177 ? 2.890 -13.305 -12.808 1.00 97.38 177 VAL A N 1
ATOM 1444 C CA . VAL A 1 177 ? 2.368 -12.015 -12.343 1.00 97.38 177 VAL A CA 1
ATOM 1445 C C . VAL A 1 177 ? 3.485 -10.974 -12.293 1.00 97.38 177 VAL A C 1
ATOM 1447 O O . VAL A 1 177 ? 3.270 -9.834 -12.705 1.00 97.38 177 VAL A O 1
ATOM 1450 N N . ARG A 1 178 ? 4.678 -11.352 -11.819 1.00 97.12 178 ARG A N 1
ATOM 1451 C CA . ARG A 1 178 ? 5.850 -10.461 -11.774 1.00 97.12 178 ARG A CA 1
ATOM 1452 C C . ARG A 1 178 ? 6.275 -10.029 -13.171 1.00 97.12 178 ARG A C 1
ATOM 1454 O O . ARG A 1 178 ? 6.339 -8.832 -13.441 1.00 97.12 178 ARG A O 1
ATOM 1461 N N . VAL A 1 179 ? 6.457 -10.998 -14.067 1.00 98.00 179 VAL A N 1
ATOM 1462 C CA . VAL A 1 179 ? 6.808 -10.772 -15.473 1.00 98.00 179 VAL A CA 1
ATOM 1463 C C . VAL A 1 179 ? 5.797 -9.839 -16.129 1.00 98.00 179 VAL A C 1
ATOM 1465 O O . VAL A 1 179 ? 6.186 -8.846 -16.738 1.00 98.00 179 VAL A O 1
ATOM 1468 N N . ARG A 1 180 ? 4.495 -10.110 -15.978 1.00 97.31 180 ARG A N 1
ATOM 1469 C CA . ARG A 1 180 ? 3.444 -9.283 -16.582 1.00 97.31 180 ARG A CA 1
ATOM 1470 C C . ARG A 1 180 ? 3.454 -7.849 -16.054 1.00 97.31 180 ARG A C 1
ATOM 1472 O O . ARG A 1 180 ? 3.314 -6.921 -16.850 1.00 97.31 180 ARG A O 1
ATOM 1479 N N . ASN A 1 181 ? 3.621 -7.656 -14.745 1.00 95.75 181 ASN A N 1
ATOM 1480 C CA . ASN A 1 181 ? 3.675 -6.320 -14.147 1.00 95.75 181 ASN A CA 1
ATOM 1481 C C . ASN A 1 181 ? 4.895 -5.538 -14.641 1.00 95.75 181 ASN A C 1
ATOM 1483 O O . ASN A 1 181 ? 4.760 -4.384 -15.048 1.00 95.75 181 ASN A O 1
ATOM 1487 N N . LEU A 1 182 ? 6.063 -6.182 -14.665 1.00 95.88 182 LEU A N 1
ATOM 1488 C CA . LEU A 1 182 ? 7.298 -5.565 -15.130 1.00 95.88 182 LEU A CA 1
ATOM 1489 C C . LEU A 1 182 ? 7.244 -5.241 -16.626 1.00 95.88 182 LEU A C 1
ATOM 1491 O O . LEU A 1 182 ? 7.605 -4.137 -17.025 1.00 95.88 182 LEU A O 1
ATOM 1495 N N . ALA A 1 183 ? 6.732 -6.165 -17.445 1.00 97.00 183 ALA A N 1
ATOM 1496 C CA . ALA A 1 183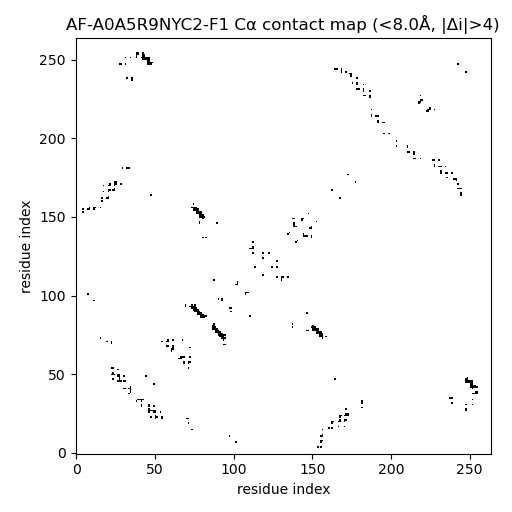 ? 6.520 -5.956 -18.873 1.00 97.00 183 ALA A CA 1
ATOM 1497 C C . ALA A 1 183 ? 5.593 -4.764 -19.122 1.00 97.00 183 ALA A C 1
ATOM 1499 O O . ALA A 1 183 ? 5.917 -3.893 -19.929 1.00 97.00 183 ALA A O 1
ATOM 1500 N N . ARG A 1 184 ? 4.470 -4.687 -18.392 1.00 96.62 184 ARG A N 1
ATOM 1501 C CA . ARG A 1 184 ? 3.539 -3.558 -18.482 1.00 96.62 184 ARG A CA 1
ATOM 1502 C C . ARG A 1 184 ? 4.239 -2.248 -18.136 1.00 96.62 184 ARG A C 1
ATOM 1504 O O . ARG A 1 184 ? 4.165 -1.329 -18.940 1.00 96.62 184 ARG A O 1
ATOM 1511 N N . SER A 1 185 ? 4.941 -2.176 -17.003 1.00 94.69 185 SER A N 1
ATOM 1512 C CA . SER A 1 185 ? 5.680 -0.969 -16.604 1.00 94.69 185 SER A CA 1
ATOM 1513 C C . SER A 1 185 ? 6.703 -0.562 -17.664 1.00 94.69 185 SER A C 1
ATOM 1515 O O . SER A 1 185 ? 6.714 0.586 -18.089 1.00 94.69 185 SER A O 1
ATOM 1517 N N . ALA A 1 186 ? 7.513 -1.505 -18.154 1.00 94.94 186 ALA A N 1
ATOM 1518 C CA . ALA A 1 186 ? 8.558 -1.217 -19.130 1.00 94.94 186 ALA A CA 1
ATOM 1519 C C . ALA A 1 186 ? 7.987 -0.708 -20.464 1.00 94.94 186 ALA A C 1
ATOM 1521 O O . ALA A 1 186 ? 8.529 0.227 -21.054 1.00 94.94 186 ALA A O 1
ATOM 1522 N N . VAL A 1 187 ? 6.888 -1.306 -20.938 1.00 96.88 187 VAL A N 1
ATOM 1523 C CA . VAL A 1 187 ? 6.207 -0.879 -22.168 1.00 96.88 187 VAL A CA 1
ATOM 1524 C C . VAL A 1 187 ? 5.538 0.483 -21.981 1.00 96.88 187 VAL A C 1
ATOM 1526 O O . VAL A 1 187 ? 5.669 1.333 -22.860 1.00 96.88 187 VAL A O 1
ATOM 1529 N N . MET A 1 188 ? 4.878 0.723 -20.840 1.00 95.88 188 MET A N 1
ATOM 1530 C CA . MET A 1 188 ? 4.306 2.036 -20.516 1.00 95.88 188 MET A CA 1
ATOM 1531 C C . MET A 1 188 ? 5.385 3.114 -20.492 1.00 95.88 188 MET A C 1
ATOM 1533 O O . MET A 1 188 ? 5.247 4.117 -21.185 1.00 95.88 188 MET A O 1
ATOM 1537 N N . ASP A 1 189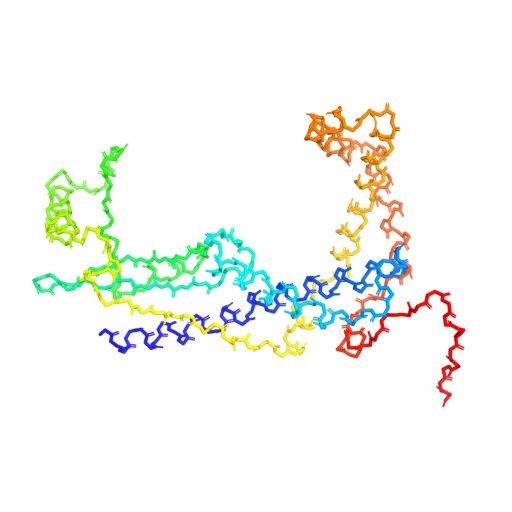 ? 6.481 2.885 -19.770 1.00 93.94 189 ASP A N 1
ATOM 1538 C CA . ASP A 1 189 ? 7.574 3.846 -19.636 1.00 93.94 189 ASP A CA 1
ATOM 1539 C C . ASP A 1 189 ? 8.231 4.155 -20.985 1.00 93.94 189 ASP A C 1
ATOM 1541 O O . ASP A 1 189 ? 8.536 5.312 -21.282 1.00 93.94 189 ASP A O 1
ATOM 1545 N N . ALA A 1 190 ? 8.448 3.135 -21.820 1.00 95.00 190 ALA A N 1
ATOM 1546 C CA . ALA A 1 190 ? 9.010 3.314 -23.154 1.00 95.00 190 ALA A CA 1
ATOM 1547 C C . ALA A 1 190 ? 8.078 4.134 -24.062 1.00 95.00 190 ALA A C 1
ATOM 1549 O O . ALA A 1 190 ? 8.540 5.049 -24.749 1.00 95.00 190 ALA A O 1
ATOM 1550 N N . ASP A 1 191 ? 6.771 3.848 -24.047 1.00 96.06 191 ASP A N 1
ATOM 1551 C CA . ASP A 1 191 ? 5.784 4.558 -24.867 1.00 96.06 191 ASP A CA 1
ATOM 1552 C C . ASP A 1 191 ? 5.578 6.001 -24.389 1.00 96.06 191 ASP A C 1
ATOM 1554 O O . ASP A 1 191 ? 5.575 6.926 -25.204 1.00 96.06 191 ASP A O 1
ATOM 1558 N N . MET A 1 192 ? 5.500 6.209 -23.068 1.00 94.94 192 MET A N 1
ATOM 1559 C CA . MET A 1 192 ? 5.450 7.536 -22.452 1.00 94.94 192 MET A CA 1
ATOM 1560 C C . MET A 1 192 ? 6.667 8.363 -22.861 1.00 94.94 192 MET A C 1
ATOM 1562 O O . MET A 1 192 ? 6.506 9.449 -23.417 1.00 94.94 192 MET A O 1
ATOM 1566 N N . LYS A 1 193 ? 7.886 7.831 -22.687 1.00 94.12 193 LYS A N 1
ATOM 1567 C CA . LYS A 1 193 ? 9.120 8.513 -23.111 1.00 94.12 193 LYS A CA 1
ATOM 1568 C C . LYS A 1 193 ? 9.096 8.848 -24.598 1.00 94.12 193 LYS A C 1
ATOM 1570 O O . LYS A 1 193 ? 9.433 9.969 -24.966 1.00 94.12 193 LYS A O 1
ATOM 1575 N N . ARG A 1 194 ? 8.655 7.922 -25.456 1.00 95.44 194 ARG A N 1
ATOM 1576 C CA . ARG A 1 194 ? 8.566 8.148 -26.907 1.00 95.44 194 ARG A CA 1
ATOM 1577 C C . ARG A 1 194 ? 7.616 9.295 -27.258 1.00 95.44 194 ARG A C 1
ATOM 1579 O O . ARG A 1 194 ? 7.958 10.118 -28.104 1.00 95.44 194 ARG A O 1
ATOM 1586 N N . ARG A 1 195 ? 6.434 9.354 -26.635 1.00 94.31 195 ARG A N 1
ATOM 1587 C CA . ARG A 1 195 ? 5.439 10.415 -26.882 1.00 94.31 195 ARG A CA 1
ATOM 1588 C C . ARG A 1 195 ? 5.890 11.766 -26.338 1.00 94.31 195 ARG A C 1
ATOM 1590 O O . ARG A 1 195 ? 5.654 12.788 -26.973 1.00 94.31 195 ARG A O 1
ATOM 1597 N N . MET A 1 196 ? 6.565 11.760 -25.193 1.00 93.56 196 MET A N 1
ATOM 1598 C CA . MET A 1 196 ? 6.993 12.974 -24.500 1.00 93.56 196 MET A CA 1
ATOM 1599 C C . MET A 1 196 ? 8.326 13.529 -25.012 1.00 93.56 196 MET A C 1
ATOM 1601 O O . MET A 1 196 ? 8.611 14.696 -24.779 1.00 93.56 196 MET A O 1
ATOM 1605 N N . ALA A 1 197 ? 9.120 12.752 -25.758 1.00 93.81 197 ALA A N 1
ATOM 1606 C CA . ALA A 1 197 ? 10.447 13.151 -26.243 1.00 93.81 197 ALA A CA 1
ATOM 1607 C C . ALA A 1 197 ? 10.474 14.431 -27.102 1.00 93.81 197 ALA A C 1
ATOM 1609 O O . ALA A 1 197 ? 11.538 15.009 -27.297 1.00 93.81 197 ALA A O 1
ATOM 1610 N N . ARG A 1 198 ? 9.328 14.852 -27.650 1.00 88.88 198 ARG A N 1
ATOM 1611 C CA . ARG A 1 198 ? 9.202 16.052 -28.498 1.00 88.88 198 ARG A CA 1
ATOM 1612 C C . ARG A 1 198 ? 8.587 17.251 -27.775 1.00 88.88 198 ARG A C 1
ATOM 1614 O O . ARG A 1 198 ? 8.395 18.284 -28.404 1.00 88.88 198 ARG A O 1
ATOM 1621 N N . LEU A 1 199 ? 8.238 17.095 -26.501 1.00 91.94 199 LEU A N 1
ATOM 1622 C CA . LEU A 1 199 ? 7.606 18.131 -25.694 1.00 91.94 199 LEU A CA 1
ATOM 1623 C C . LEU A 1 199 ? 8.665 18.898 -24.898 1.00 91.94 199 LEU A C 1
ATOM 1625 O O . LEU A 1 199 ? 9.654 18.325 -24.439 1.00 91.94 199 LEU A O 1
ATOM 1629 N N . SER A 1 200 ? 8.433 20.190 -24.695 1.00 92.62 200 SER A N 1
ATOM 1630 C CA . SER A 1 200 ? 9.170 20.977 -23.707 1.00 92.62 200 SER A CA 1
ATOM 1631 C C . SER A 1 200 ? 8.833 20.529 -22.277 1.00 92.62 200 SER A C 1
ATOM 1633 O O . SER A 1 200 ? 7.816 19.882 -22.028 1.00 92.62 200 SER A O 1
ATOM 1635 N N . GLU A 1 201 ? 9.656 20.905 -21.295 1.00 90.38 201 GLU A N 1
ATOM 1636 C CA . GLU A 1 201 ? 9.425 20.537 -19.888 1.00 90.38 201 GLU A CA 1
ATOM 1637 C C . GLU A 1 201 ? 8.078 21.061 -19.346 1.00 90.38 201 GLU A C 1
ATOM 1639 O O . GLU A 1 201 ? 7.394 20.376 -18.582 1.00 90.38 201 GLU A O 1
ATOM 1644 N N . ALA A 1 202 ? 7.669 22.262 -19.766 1.00 91.19 202 ALA A N 1
ATOM 1645 C CA . ALA A 1 202 ? 6.382 22.842 -19.387 1.00 91.19 202 ALA A CA 1
ATOM 1646 C C . ALA A 1 202 ? 5.203 22.035 -19.961 1.00 91.19 202 ALA A C 1
ATOM 1648 O O . ALA A 1 202 ? 4.232 21.774 -19.251 1.00 91.19 202 ALA A O 1
ATOM 1649 N N . GLU A 1 203 ? 5.313 21.585 -21.214 1.00 90.19 203 GLU A N 1
ATOM 1650 C CA . GLU A 1 203 ? 4.311 20.732 -21.862 1.00 90.19 203 GLU A CA 1
ATOM 1651 C C . GLU A 1 203 ? 4.272 19.326 -21.260 1.00 90.19 203 GLU A C 1
ATOM 1653 O O . GLU A 1 203 ? 3.202 18.746 -21.106 1.00 90.19 203 GLU A O 1
ATOM 1658 N N . VAL A 1 204 ? 5.424 18.779 -20.868 1.00 88.25 204 VAL A N 1
ATOM 1659 C CA . VAL A 1 204 ? 5.495 17.512 -20.132 1.00 88.25 204 VAL A CA 1
ATOM 1660 C C . VAL A 1 204 ? 4.678 17.596 -18.846 1.00 88.25 204 VAL A C 1
ATOM 1662 O O . VAL A 1 204 ? 3.849 16.721 -18.597 1.00 88.25 204 VAL A O 1
ATOM 1665 N N . LYS A 1 205 ? 4.862 18.656 -18.049 1.00 89.94 205 LYS A N 1
ATOM 1666 C CA . LYS A 1 205 ? 4.135 18.834 -16.783 1.00 89.94 205 LYS A CA 1
ATOM 1667 C C . LYS A 1 205 ? 2.627 18.960 -16.995 1.00 89.94 205 LYS A C 1
ATOM 1669 O O . LYS A 1 205 ? 1.868 18.379 -16.225 1.00 89.94 205 LYS A O 1
ATOM 1674 N N . SER A 1 206 ? 2.188 19.673 -18.032 1.00 91.38 206 SER A N 1
ATOM 1675 C CA . SER A 1 206 ? 0.757 19.855 -18.304 1.00 91.38 206 SER A CA 1
ATOM 1676 C C . SER A 1 206 ? 0.095 18.633 -18.948 1.00 91.38 206 SER A C 1
ATOM 1678 O O . SER A 1 206 ? -1.092 18.406 -18.724 1.00 91.38 206 SER A O 1
ATOM 1680 N N . ARG A 1 207 ? 0.842 17.818 -19.707 1.00 91.81 207 ARG A N 1
ATOM 1681 C CA . ARG A 1 207 ? 0.293 16.702 -20.501 1.00 91.81 207 ARG A CA 1
ATOM 1682 C C . ARG A 1 207 ? 0.613 15.311 -19.969 1.00 91.81 207 ARG A C 1
ATOM 1684 O O . ARG A 1 207 ? 0.228 14.327 -20.601 1.00 91.81 207 ARG A O 1
ATOM 1691 N N . VAL A 1 208 ? 1.298 15.184 -18.831 1.00 92.50 208 VAL A N 1
ATOM 1692 C CA . VAL A 1 208 ? 1.698 13.872 -18.289 1.00 92.50 208 VAL A CA 1
ATOM 1693 C C . VAL A 1 208 ? 0.497 12.945 -18.073 1.00 92.50 208 VAL A C 1
ATOM 1695 O O . VAL A 1 208 ? 0.552 11.781 -18.464 1.00 92.50 208 VAL A O 1
ATOM 1698 N N . PHE A 1 209 ? -0.613 13.465 -17.538 1.00 93.19 209 PHE A N 1
ATOM 1699 C CA . PHE A 1 209 ? -1.825 12.678 -17.292 1.00 93.19 209 PHE A CA 1
ATOM 1700 C C . PHE A 1 209 ? -2.557 12.309 -18.585 1.00 93.19 209 PHE A C 1
ATOM 1702 O O . PHE A 1 209 ? -2.932 11.154 -18.759 1.00 93.19 209 PHE A O 1
ATOM 1709 N N . GLU A 1 210 ? -2.713 13.255 -19.514 1.00 94.56 210 GLU A N 1
ATOM 1710 C CA . GLU A 1 210 ? -3.289 12.998 -20.845 1.00 94.56 210 GLU A CA 1
ATOM 1711 C C . GLU A 1 210 ? -2.500 11.894 -21.564 1.00 94.56 210 GLU A C 1
ATOM 1713 O O . GLU A 1 210 ? -3.060 10.887 -21.992 1.00 94.56 210 GLU A O 1
ATOM 1718 N N . THR A 1 211 ? -1.172 12.034 -21.588 1.00 93.88 211 THR A N 1
ATOM 1719 C CA . THR A 1 211 ? -0.270 11.062 -22.211 1.00 93.88 211 THR A CA 1
ATOM 1720 C C . THR A 1 211 ? -0.364 9.701 -21.528 1.00 93.88 211 THR A C 1
ATOM 1722 O O . THR A 1 211 ? -0.383 8.678 -22.208 1.00 93.88 211 THR A O 1
ATOM 1725 N N . PHE A 1 212 ? -0.448 9.665 -20.196 1.00 94.81 212 PHE A N 1
ATOM 1726 C CA . PHE A 1 212 ? -0.633 8.425 -19.445 1.00 94.81 212 PHE A CA 1
ATOM 1727 C C . PHE A 1 212 ? -1.916 7.694 -19.869 1.00 94.81 212 PHE A C 1
ATOM 1729 O O . PHE A 1 212 ? -1.863 6.505 -20.190 1.00 94.81 212 PHE A O 1
ATOM 1736 N N . PHE A 1 213 ? -3.053 8.395 -19.949 1.00 95.94 213 PHE A N 1
ATOM 1737 C CA . PHE A 1 213 ? -4.318 7.794 -20.384 1.00 95.94 213 PHE A CA 1
ATOM 1738 C C . PHE A 1 213 ? -4.279 7.328 -21.842 1.00 95.94 213 PHE A C 1
ATOM 1740 O O . PHE A 1 213 ? -4.809 6.262 -22.167 1.00 95.94 213 PHE A O 1
ATOM 1747 N N . ASP A 1 214 ? -3.610 8.076 -22.716 1.00 96.31 214 ASP A N 1
ATOM 1748 C CA . ASP A 1 214 ? -3.416 7.678 -24.108 1.00 96.31 214 ASP A CA 1
ATOM 1749 C C . ASP A 1 214 ? -2.582 6.399 -24.239 1.00 96.31 214 ASP A C 1
ATOM 1751 O O . ASP A 1 214 ? -2.886 5.536 -25.070 1.00 96.31 214 ASP A O 1
ATOM 1755 N N . VAL A 1 215 ? -1.544 6.250 -23.412 1.00 96.62 215 VAL A N 1
ATOM 1756 C CA . VAL A 1 215 ? -0.727 5.031 -23.338 1.00 96.62 215 VAL A CA 1
ATOM 1757 C C . VAL A 1 215 ? -1.547 3.870 -22.778 1.00 96.62 215 VAL A C 1
ATOM 1759 O O . VAL A 1 215 ? -1.509 2.776 -23.340 1.00 96.62 215 VAL A O 1
ATOM 1762 N N . GLU A 1 216 ? -2.345 4.087 -21.729 1.00 96.25 216 GLU A N 1
ATOM 1763 C CA . GLU A 1 216 ? -3.244 3.057 -21.195 1.00 96.25 216 GLU A CA 1
ATOM 1764 C C . GLU A 1 216 ? -4.276 2.587 -22.224 1.00 96.25 216 GLU A C 1
ATOM 1766 O O . GLU A 1 216 ? -4.564 1.390 -22.322 1.00 96.25 216 GLU A O 1
ATOM 1771 N N . LYS A 1 217 ? -4.830 3.516 -23.007 1.00 97.31 217 LYS A N 1
ATOM 1772 C CA . LYS A 1 217 ? -5.750 3.204 -24.102 1.00 97.31 217 LYS A CA 1
ATOM 1773 C C . LYS A 1 217 ? -5.034 2.436 -25.210 1.00 97.31 217 LYS A C 1
ATOM 1775 O O . LYS A 1 217 ? -5.559 1.434 -25.690 1.00 97.31 217 LYS A O 1
ATOM 1780 N N . TRP A 1 218 ? -3.830 2.862 -25.586 1.00 97.81 218 TRP A N 1
ATOM 1781 C CA . TRP A 1 218 ? -3.015 2.172 -26.583 1.00 97.81 218 TRP A CA 1
ATOM 1782 C C . TRP A 1 218 ? -2.625 0.759 -26.141 1.00 97.81 218 TRP A C 1
ATOM 1784 O O . TRP A 1 218 ? -2.717 -0.159 -26.950 1.00 97.81 218 TRP A O 1
ATOM 1794 N N . LEU A 1 219 ? -2.298 0.528 -24.869 1.00 96.94 219 LEU A N 1
ATOM 1795 C CA . LEU A 1 219 ? -2.008 -0.812 -24.345 1.00 96.94 219 LEU A CA 1
ATOM 1796 C C . LEU A 1 219 ? -3.163 -1.809 -24.517 1.00 96.94 219 LEU A C 1
ATOM 1798 O O . LEU A 1 219 ? -2.927 -3.013 -24.560 1.00 96.94 219 LEU A O 1
ATOM 1802 N N . LYS A 1 220 ? -4.405 -1.320 -24.612 1.00 96.69 220 LYS A N 1
ATOM 1803 C CA . LYS A 1 220 ? -5.600 -2.139 -24.875 1.00 96.69 220 LYS A CA 1
ATOM 1804 C C . LYS A 1 220 ? -5.847 -2.377 -26.372 1.00 96.69 220 LYS A C 1
ATOM 1806 O O . LYS A 1 220 ? -6.728 -3.158 -26.718 1.00 96.69 220 LYS A O 1
ATOM 1811 N N . SER A 1 221 ? -5.110 -1.704 -27.256 1.00 97.94 221 SER A N 1
ATOM 1812 C CA . SER A 1 221 ? -5.177 -1.906 -28.708 1.00 97.94 221 SER A CA 1
ATOM 1813 C C . SER A 1 221 ? -4.407 -3.164 -29.145 1.00 97.94 221 SER A C 1
ATOM 1815 O O . SER A 1 221 ? -3.577 -3.661 -28.377 1.00 97.94 221 SER A O 1
ATOM 1817 N N . PRO A 1 222 ? -4.624 -3.672 -30.375 1.00 98.38 222 PRO A N 1
ATOM 1818 C CA . PRO A 1 222 ? -3.858 -4.799 -30.909 1.00 98.38 222 PRO A CA 1
ATOM 1819 C C . PRO A 1 222 ? -2.340 -4.573 -30.871 1.00 98.38 222 PRO A C 1
ATOM 1821 O O . PRO A 1 222 ? -1.613 -5.451 -30.411 1.00 98.38 222 PRO A O 1
ATOM 1824 N N . ASP A 1 223 ? -1.873 -3.383 -31.261 1.00 97.75 223 ASP A N 1
ATOM 1825 C CA . ASP A 1 223 ? -0.444 -3.048 -31.300 1.00 97.75 223 ASP A CA 1
ATOM 1826 C C . ASP A 1 223 ? 0.165 -2.963 -29.897 1.00 97.75 223 ASP A C 1
ATOM 1828 O O . ASP A 1 223 ? 1.241 -3.505 -29.640 1.00 97.75 223 ASP A O 1
ATOM 1832 N N . GLY A 1 224 ? -0.537 -2.314 -28.962 1.00 97.56 224 GLY A N 1
ATOM 1833 C CA . GLY A 1 224 ? -0.082 -2.209 -27.575 1.00 97.56 224 GLY A CA 1
ATOM 1834 C C . GLY A 1 224 ? -0.065 -3.557 -26.861 1.00 97.56 224 GLY A C 1
ATOM 1835 O O . GLY A 1 224 ? 0.892 -3.869 -26.151 1.00 97.56 224 GLY A O 1
ATOM 1836 N N . ASN A 1 225 ? -1.068 -4.402 -27.108 1.00 98.00 225 ASN A N 1
ATOM 1837 C CA . ASN A 1 225 ? -1.072 -5.762 -26.588 1.00 98.00 225 ASN A CA 1
ATOM 1838 C C . ASN A 1 225 ? 0.041 -6.609 -27.225 1.00 98.00 225 ASN A C 1
ATOM 1840 O O . ASN A 1 225 ? 0.708 -7.350 -26.511 1.00 98.00 225 ASN A O 1
ATOM 1844 N N . ALA A 1 226 ? 0.304 -6.477 -28.529 1.00 98.44 226 ALA A N 1
ATOM 1845 C CA . ALA A 1 226 ? 1.412 -7.172 -29.186 1.00 98.44 226 ALA A CA 1
ATOM 1846 C C . ALA A 1 226 ? 2.773 -6.776 -28.584 1.00 98.44 226 ALA A C 1
ATOM 1848 O O . ALA A 1 226 ? 3.581 -7.654 -28.275 1.00 98.44 226 ALA A O 1
ATOM 1849 N N . ALA A 1 227 ? 2.996 -5.481 -28.332 1.00 98.25 227 ALA A N 1
ATOM 1850 C CA . ALA A 1 227 ? 4.194 -4.989 -27.651 1.00 98.25 227 ALA A CA 1
ATOM 1851 C C . ALA A 1 227 ? 4.320 -5.551 -26.224 1.00 98.25 227 ALA A C 1
ATOM 1853 O O . ALA A 1 227 ? 5.395 -6.003 -25.824 1.00 98.25 227 ALA A O 1
ATOM 1854 N N . LEU A 1 228 ? 3.214 -5.590 -25.472 1.00 98.31 228 LEU A N 1
ATOM 1855 C CA . LEU A 1 228 ? 3.177 -6.184 -24.136 1.00 98.31 228 LEU A CA 1
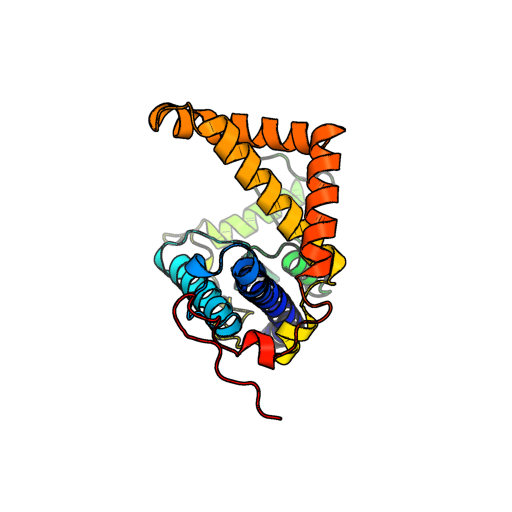ATOM 1856 C C . LEU A 1 228 ? 3.509 -7.682 -24.161 1.00 98.31 228 LEU A C 1
ATOM 1858 O O . LEU A 1 228 ? 4.341 -8.129 -23.376 1.00 98.31 228 LEU A O 1
ATOM 1862 N N . GLN A 1 229 ? 2.909 -8.457 -25.069 1.00 98.44 229 GLN A N 1
ATOM 1863 C CA . GLN A 1 229 ? 3.177 -9.894 -25.194 1.00 98.44 229 GLN A CA 1
ATOM 1864 C C . GLN A 1 229 ? 4.622 -10.180 -25.616 1.00 98.44 229 GLN A C 1
ATOM 1866 O O . GLN A 1 229 ? 5.237 -11.114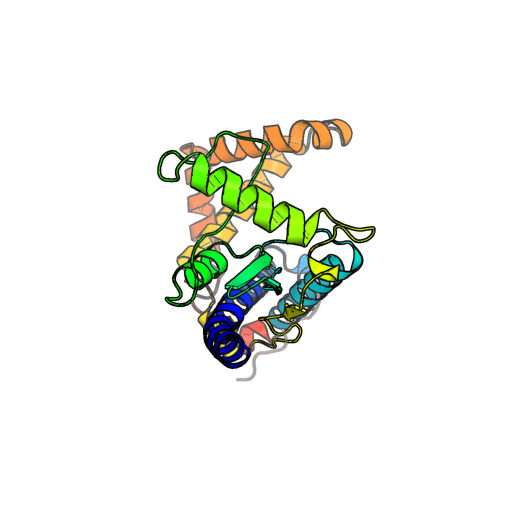 -25.105 1.00 98.44 229 GLN A O 1
ATOM 1871 N N . ALA A 1 230 ? 5.186 -9.371 -26.517 1.00 98.31 230 ALA A N 1
ATOM 1872 C CA . ALA A 1 230 ? 6.593 -9.477 -26.888 1.00 98.31 230 ALA A CA 1
ATOM 1873 C C . ALA A 1 230 ? 7.503 -9.241 -25.674 1.00 98.31 230 ALA A C 1
ATOM 1875 O O . ALA A 1 230 ? 8.413 -10.033 -25.427 1.00 98.31 230 ALA A O 1
ATOM 1876 N N . LYS A 1 231 ? 7.208 -8.211 -24.867 1.00 97.88 231 LYS A N 1
ATOM 1877 C CA . LYS A 1 231 ? 7.996 -7.910 -23.667 1.00 97.88 231 LYS A CA 1
ATOM 1878 C C . LYS A 1 231 ? 7.852 -8.973 -22.578 1.00 97.88 231 LYS A C 1
ATOM 1880 O O . LYS A 1 231 ? 8.828 -9.266 -21.896 1.00 97.88 231 LYS A O 1
ATOM 1885 N N . ILE A 1 232 ? 6.669 -9.573 -22.433 1.00 98.44 232 ILE A N 1
ATOM 1886 C CA . ILE A 1 232 ? 6.455 -10.721 -21.540 1.00 98.44 232 ILE A CA 1
ATOM 1887 C C . ILE A 1 232 ? 7.390 -11.867 -21.936 1.00 98.44 232 ILE A C 1
ATOM 1889 O O . ILE A 1 232 ? 8.181 -12.292 -21.105 1.00 98.44 232 ILE A O 1
ATOM 1893 N N . LYS A 1 233 ? 7.378 -12.297 -23.206 1.00 98.25 233 LYS A N 1
ATOM 1894 C CA . LYS A 1 233 ? 8.231 -13.400 -23.689 1.00 98.25 233 LYS A CA 1
ATOM 1895 C C . LYS A 1 233 ? 9.721 -13.141 -23.472 1.00 98.25 233 LYS A C 1
ATOM 1897 O O . LYS A 1 233 ? 10.452 -14.047 -23.095 1.00 98.25 233 LYS A O 1
ATOM 1902 N N . GLU A 1 234 ? 10.169 -11.907 -23.701 1.00 97.50 234 GLU A N 1
ATOM 1903 C CA . GLU A 1 234 ? 11.552 -11.500 -23.427 1.00 97.50 234 GLU A CA 1
ATOM 1904 C C . GLU A 1 234 ? 11.901 -11.681 -21.940 1.00 97.50 234 GLU A C 1
ATOM 1906 O O . GLU A 1 234 ? 12.911 -12.293 -21.597 1.00 97.50 234 GLU A O 1
ATOM 1911 N N . LEU A 1 235 ? 11.043 -11.186 -21.045 1.00 97.38 235 LEU A N 1
ATOM 1912 C CA . LEU A 1 235 ? 11.278 -11.227 -19.604 1.00 97.38 235 LEU A CA 1
ATOM 1913 C C . LEU A 1 235 ? 11.105 -12.627 -18.997 1.00 97.38 235 LEU A C 1
ATOM 1915 O O . LEU A 1 235 ? 11.762 -12.926 -18.004 1.00 97.38 235 LEU A O 1
ATOM 1919 N N . GLU A 1 236 ? 10.286 -13.502 -19.583 1.00 97.38 236 GLU A N 1
ATOM 1920 C CA . GLU A 1 236 ? 10.165 -14.908 -19.161 1.00 97.38 236 GLU A CA 1
ATOM 1921 C C . GLU A 1 236 ? 11.482 -15.681 -19.295 1.00 97.38 236 GLU A C 1
ATOM 1923 O O . GLU A 1 236 ? 11.725 -16.603 -18.518 1.00 97.38 236 GLU A O 1
ATOM 1928 N N . ILE A 1 237 ? 12.321 -15.303 -20.265 1.00 96.50 237 ILE A N 1
ATOM 1929 C CA . ILE A 1 237 ? 13.620 -15.937 -20.520 1.00 96.50 237 ILE A CA 1
ATOM 1930 C C . ILE A 1 237 ? 14.659 -15.474 -19.495 1.00 96.50 237 ILE A C 1
ATOM 1932 O O . ILE A 1 237 ? 15.485 -16.265 -19.048 1.00 96.50 237 ILE A O 1
ATOM 1936 N N . ILE A 1 238 ? 14.623 -14.190 -19.134 1.00 95.38 238 ILE A N 1
ATOM 1937 C CA . ILE A 1 238 ? 15.669 -13.552 -18.326 1.00 95.38 238 ILE A CA 1
ATOM 1938 C C . ILE A 1 238 ? 15.373 -13.678 -16.828 1.00 95.38 238 ILE A C 1
ATOM 1940 O O . ILE A 1 238 ? 16.288 -13.861 -16.026 1.00 95.38 238 ILE A O 1
ATOM 1944 N N . LEU A 1 239 ? 14.103 -13.568 -16.426 1.00 96.25 239 LEU A N 1
ATOM 1945 C CA . LEU A 1 239 ? 13.743 -13.533 -15.013 1.00 96.25 239 LEU A CA 1
ATOM 1946 C C . LEU A 1 239 ? 13.629 -14.940 -14.416 1.00 96.25 239 LEU A C 1
ATOM 1948 O O . LEU A 1 239 ? 12.905 -15.788 -14.950 1.00 96.25 239 LEU A O 1
ATOM 1952 N N . PRO A 1 240 ? 14.236 -15.182 -13.242 1.00 96.69 240 PRO A N 1
ATOM 1953 C CA . PRO A 1 240 ? 14.160 -16.473 -12.574 1.00 96.69 240 PRO A CA 1
ATOM 1954 C C . PRO A 1 240 ? 12.722 -16.796 -12.160 1.00 96.69 240 PRO A C 1
ATOM 1956 O O . PRO A 1 240 ? 12.001 -15.942 -11.636 1.00 96.69 240 PRO A O 1
ATOM 1959 N N . LYS A 1 241 ? 12.315 -18.060 -12.329 1.00 96.94 241 LYS A N 1
ATOM 1960 C CA . LYS A 1 241 ? 10.960 -18.535 -11.987 1.00 96.94 241 LYS A CA 1
ATOM 1961 C C . LYS A 1 241 ? 10.647 -18.431 -10.495 1.00 96.94 241 LYS A C 1
ATOM 1963 O O . LYS A 1 241 ? 9.517 -18.141 -10.112 1.00 96.94 241 LYS A O 1
ATOM 1968 N N . LYS A 1 242 ? 11.644 -18.639 -9.642 1.00 96.44 242 LYS A N 1
ATOM 1969 C CA . LYS A 1 242 ? 11.510 -18.545 -8.189 1.00 96.44 242 LYS A CA 1
ATOM 1970 C C . LYS A 1 242 ? 12.585 -17.613 -7.654 1.00 96.44 242 LYS A C 1
ATOM 1972 O O . LYS A 1 242 ? 13.733 -17.711 -8.070 1.00 96.44 242 LYS A O 1
ATOM 1977 N N . LEU A 1 243 ? 12.193 -16.733 -6.741 1.00 96.94 243 LEU A N 1
ATOM 1978 C CA . LEU A 1 243 ? 13.123 -15.930 -5.958 1.00 96.94 243 LEU A CA 1
ATOM 1979 C C . LEU A 1 243 ? 13.334 -16.613 -4.610 1.00 96.94 243 LEU A C 1
ATOM 1981 O O . LEU A 1 243 ? 12.377 -17.093 -3.997 1.00 96.94 243 LEU A O 1
ATOM 1985 N N . THR A 1 244 ? 14.585 -16.688 -4.175 1.00 97.44 244 THR A N 1
ATOM 1986 C CA . THR A 1 244 ? 14.964 -17.209 -2.860 1.00 97.44 244 THR A CA 1
ATOM 1987 C C . THR A 1 244 ? 15.404 -16.068 -1.952 1.00 97.44 244 THR A C 1
ATOM 1989 O O . THR A 1 244 ? 15.649 -14.948 -2.400 1.00 97.44 244 THR A O 1
ATOM 1992 N N . LYS A 1 245 ? 15.518 -16.365 -0.657 1.00 97.19 245 LYS A N 1
ATOM 1993 C CA . LYS A 1 245 ? 16.064 -15.437 0.334 1.00 97.19 245 LYS A CA 1
ATOM 1994 C C . LYS A 1 245 ? 17.467 -14.961 -0.048 1.00 97.19 245 LYS A C 1
ATOM 1996 O O . LYS A 1 245 ? 17.710 -13.759 -0.035 1.00 97.19 245 LYS A O 1
ATOM 2001 N N . ASP A 1 246 ? 18.343 -15.878 -0.451 1.00 97.50 246 ASP A N 1
ATOM 2002 C CA . ASP A 1 246 ? 19.734 -15.562 -0.799 1.00 97.50 246 ASP A CA 1
ATOM 2003 C C . ASP A 1 246 ? 19.809 -14.600 -1.987 1.00 97.50 246 ASP A C 1
ATOM 2005 O O . ASP A 1 246 ? 20.465 -13.564 -1.906 1.00 97.50 246 ASP A O 1
ATOM 2009 N N . MET A 1 247 ? 18.998 -14.837 -3.024 1.00 96.62 247 MET A N 1
ATOM 2010 C CA . MET A 1 247 ? 18.898 -13.942 -4.182 1.00 96.62 247 MET A CA 1
ATOM 2011 C C . MET A 1 247 ? 18.474 -12.515 -3.802 1.00 96.62 247 MET A C 1
ATOM 2013 O O . MET A 1 247 ? 18.848 -11.561 -4.481 1.00 96.62 247 MET A O 1
ATOM 2017 N N . LEU A 1 248 ? 17.677 -12.342 -2.742 1.00 96.44 248 LEU A N 1
ATOM 2018 C CA . LEU A 1 248 ? 17.251 -11.021 -2.265 1.00 96.44 248 LEU A CA 1
ATOM 2019 C C . LEU A 1 248 ? 18.246 -10.369 -1.294 1.00 96.44 248 LEU A C 1
ATOM 2021 O O . LEU A 1 248 ? 18.197 -9.149 -1.116 1.00 96.44 248 LEU A O 1
ATOM 2025 N N . LEU A 1 249 ? 19.124 -11.156 -0.669 1.00 96.06 249 LEU A N 1
ATOM 2026 C CA . LEU A 1 249 ? 20.190 -10.693 0.226 1.00 96.06 249 LEU A CA 1
ATOM 2027 C C . LEU A 1 249 ? 21.480 -10.347 -0.526 1.00 96.06 249 LEU A C 1
ATOM 2029 O O . LEU A 1 249 ? 22.266 -9.514 -0.073 1.00 96.06 249 LEU A O 1
ATOM 2033 N N . GLU A 1 250 ? 21.682 -10.942 -1.694 1.00 94.75 250 GLU A N 1
ATOM 2034 C CA . GLU A 1 250 ? 22.813 -10.652 -2.560 1.00 94.75 250 GLU A CA 1
ATOM 2035 C C . GLU A 1 250 ? 22.762 -9.221 -3.114 1.00 94.75 250 GLU A C 1
ATOM 2037 O O . GLU A 1 250 ? 21.742 -8.738 -3.631 1.00 94.75 250 GLU A O 1
ATOM 2042 N N . LYS A 1 251 ? 23.916 -8.559 -3.068 1.00 94.44 251 LYS A N 1
ATOM 2043 C CA . LYS A 1 251 ? 24.133 -7.248 -3.675 1.00 94.44 251 LYS A CA 1
ATOM 2044 C C . LYS A 1 251 ? 24.033 -7.365 -5.199 1.00 94.44 251 LYS A C 1
ATOM 2046 O O . LYS A 1 251 ? 24.617 -8.265 -5.793 1.00 94.44 251 LYS A O 1
ATOM 2051 N N . ARG A 1 252 ? 23.279 -6.471 -5.843 1.00 92.50 252 ARG A N 1
ATOM 2052 C CA . ARG A 1 252 ? 23.158 -6.454 -7.306 1.00 92.50 252 ARG A CA 1
ATOM 2053 C C . ARG A 1 252 ? 24.499 -6.050 -7.940 1.00 92.50 252 ARG A C 1
ATOM 2055 O O . ARG A 1 252 ? 25.108 -5.092 -7.448 1.00 92.50 252 ARG A O 1
ATOM 2062 N N . PRO A 1 253 ? 24.933 -6.724 -9.019 1.00 85.69 253 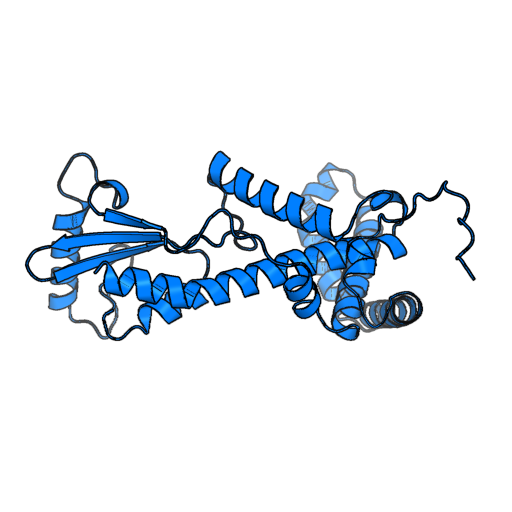PRO A N 1
ATOM 2063 C CA . PRO A 1 253 ? 26.238 -6.492 -9.629 1.00 85.69 253 PRO A CA 1
ATOM 2064 C C . PRO A 1 253 ? 26.371 -5.055 -10.140 1.00 85.69 253 PRO A C 1
ATOM 2066 O O . PRO A 1 253 ? 25.406 -4.455 -10.629 1.00 85.69 253 PRO A O 1
ATOM 2069 N N . THR A 1 254 ? 27.567 -4.487 -10.008 1.00 81.38 254 THR A N 1
ATOM 2070 C CA . THR A 1 254 ? 27.929 -3.235 -10.673 1.00 81.38 254 THR A CA 1
ATOM 2071 C C . THR A 1 254 ? 28.363 -3.556 -12.109 1.00 81.38 254 THR A C 1
ATOM 2073 O O . THR A 1 254 ? 29.078 -4.528 -12.322 1.00 81.38 254 THR A O 1
ATOM 2076 N N . PRO A 1 255 ? 27.955 -2.763 -13.117 1.00 72.12 255 PRO A N 1
ATOM 2077 C CA . PRO A 1 255 ? 28.307 -3.024 -14.518 1.00 72.12 255 PRO A CA 1
ATOM 2078 C C . PRO A 1 255 ? 29.817 -3.074 -14.814 1.00 72.12 255 PRO A C 1
ATOM 2080 O O . PRO A 1 255 ? 30.190 -3.513 -15.896 1.00 72.12 255 PRO A O 1
ATOM 2083 N N . ASP A 1 256 ? 30.651 -2.600 -13.883 1.00 71.12 256 ASP A N 1
ATOM 2084 C CA . ASP A 1 256 ? 32.105 -2.487 -14.022 1.00 71.12 256 ASP A CA 1
ATOM 2085 C C . ASP A 1 256 ? 32.878 -3.526 -13.176 1.00 71.12 256 ASP A C 1
ATOM 2087 O O . ASP A 1 256 ? 34.109 -3.518 -13.180 1.00 71.12 256 ASP A O 1
ATOM 2091 N N . GLU A 1 257 ? 32.196 -4.419 -12.445 1.00 57.66 257 GLU A N 1
ATOM 2092 C CA . GLU A 1 257 ? 32.848 -5.559 -11.786 1.00 57.66 257 GLU A CA 1
ATOM 2093 C C . GLU A 1 257 ? 32.987 -6.716 -12.793 1.00 57.66 257 GLU A C 1
ATOM 2095 O O . GLU A 1 257 ? 31.973 -7.211 -13.289 1.00 57.66 257 GLU A O 1
ATOM 2100 N N . PRO A 1 258 ? 34.213 -7.159 -13.139 1.00 49.25 258 PRO A N 1
ATOM 2101 C CA . PRO A 1 258 ? 34.389 -8.353 -13.956 1.00 49.25 258 PRO A CA 1
ATOM 2102 C C . PRO A 1 258 ? 33.827 -9.564 -13.203 1.00 49.25 258 PRO A C 1
ATOM 2104 O O . PRO A 1 258 ? 34.080 -9.705 -12.004 1.00 49.25 258 PRO A O 1
ATOM 2107 N N . ASP A 1 259 ? 33.077 -10.416 -13.912 1.00 50.25 259 ASP A N 1
ATOM 2108 C CA . ASP A 1 259 ? 32.475 -11.643 -13.383 1.00 50.25 259 ASP A CA 1
ATOM 2109 C C . ASP A 1 259 ? 33.469 -12.380 -12.478 1.00 50.25 259 ASP A C 1
ATOM 2111 O O . ASP A 1 259 ? 34.484 -12.923 -12.925 1.00 50.25 259 ASP A O 1
ATOM 2115 N N . SER A 1 260 ? 33.186 -12.380 -11.176 1.00 42.38 260 SER A N 1
ATOM 2116 C CA . SER A 1 260 ? 33.909 -13.231 -10.242 1.00 42.38 260 SER A CA 1
ATOM 2117 C C . SER A 1 260 ? 33.548 -14.680 -10.582 1.00 42.38 260 SER A C 1
ATOM 2119 O O . SER A 1 260 ? 32.358 -14.989 -10.681 1.00 42.38 260 SER A O 1
ATOM 2121 N N . PRO A 1 261 ? 34.527 -15.574 -10.798 1.00 47.94 261 PRO A N 1
ATOM 2122 C CA . PRO A 1 261 ? 34.245 -16.923 -11.257 1.00 47.94 261 PRO A CA 1
ATOM 2123 C C . PRO A 1 261 ? 33.421 -17.668 -10.206 1.00 47.94 261 PRO A C 1
ATOM 2125 O O . PRO A 1 261 ? 33.796 -17.736 -9.035 1.00 47.94 261 PRO A O 1
ATOM 2128 N N . THR A 1 262 ? 32.290 -18.223 -10.641 1.00 38.03 262 THR A N 1
ATOM 2129 C CA . THR A 1 262 ? 31.432 -19.115 -9.853 1.00 38.03 262 THR A CA 1
ATOM 2130 C C . THR A 1 262 ? 32.282 -20.225 -9.219 1.00 38.03 262 THR A C 1
ATOM 2132 O O . THR A 1 262 ? 33.035 -20.877 -9.950 1.00 38.03 262 THR A O 1
ATOM 2135 N N . PRO A 1 263 ? 32.193 -20.474 -7.898 1.00 43.38 263 PRO A N 1
ATOM 2136 C CA . PRO A 1 263 ? 32.885 -21.605 -7.295 1.00 43.38 263 PRO A CA 1
ATOM 2137 C C . PRO A 1 263 ? 32.292 -22.904 -7.858 1.00 43.38 263 PRO A C 1
ATOM 2139 O O . PRO A 1 263 ? 31.072 -23.075 -7.881 1.00 43.38 263 PRO A O 1
ATOM 2142 N N . SER A 1 264 ? 33.177 -23.756 -8.380 1.00 48.09 264 SER A N 1
ATOM 2143 C CA . SER A 1 264 ? 32.871 -25.096 -8.901 1.00 48.09 264 SER A CA 1
ATOM 2144 C C . SER A 1 264 ? 32.559 -26.087 -7.786 1.00 48.09 264 SER A C 1
ATOM 2146 O O . SER A 1 264 ? 33.140 -25.925 -6.689 1.00 48.09 264 SER A O 1
#

Foldseek 3Di:
DVVVLVVLLVVLVVVLLLLLLLQLLVQLLCLLLVCLVPVQVNAQHQSNVRSVCVLLVLLVVCVVPVDDDLSSFSWWKWFWADDDPDIDIDIDGSDPVSVVVVCPDPNHHDLDADDPDDDDPPADPVSNVVSVVVLCVQQVPDDHSDSPVRGDMDTSYDPPDDHDLVSSQVSNDFPLVSLLVVLLVVLLVVQLCVVCVPPDPVCCVVCVVVSSVVLVVVCPDPVVVVSSVVSSVVSVVVDDRGDDSVSSRDTRHDPPDDDDDDDD